Protein AF-A0A9Q3JG33-F1 (afdb_monomer)

Foldseek 3Di:
DQVVCVVVVNNCQQQVNDDDPVSVVVVVVDPCSLQVLLVVLLVPDDVVLSVVLCVVQVSGNNSSSVSVCVVVVVVLVVLLCVLVVQLLPQQADPVCNVVSLVSNVVSLVVNQVSQPPDPDRCSQVVQLVSLVSCLVRHPPVCVVLSVVVVVVCVVVVHRDGSVNSVVSVVVVVVVVVCCVDVVVVVVVVVVVVVVVCPPDDPPPPPQVNWDAADQPGDDPRHPDDPVPRPSNVVVVVVVVDDD

pLDDT: mean 75.99, std 16.47, range [36.75, 95.62]

Sequence (243 aa):
MEGILTLKNYYGLVTDTELPEEIAENAKLEPRRKQRATALLKINCAIRIGNKFYTESKKDPATFWKLAQEFYEPKSIQNQTMYLGKIFSTQLLDNQIKDSMSFILKNMLHLRTLFSGLTISPEDLIDSAIAMWVIINLPKGFKTTMEVWLGKCEVEKKSPSLDDTWEVMRKFLQRDKSNQNPNNQALIASKANSNTKQHHQQKRKTEADYPRCAPGWHNPLTRHDESKCNFLKREAKNQLSPS

Secondary structure (DSSP, 8-state):
-HHHHHHTT-HHHHTTPPPPHHHHHHHHT-TTHHHHHHHHHHHTS-HHHHHHHHHHTTT-HHHHHHHHHHHHHHHHHHHHHHHHHHHHT----GGGHHHHHHHHHHHHHHHHHHHTT-SS--HHHHHHHHHHHHHHHS-GGGHHHHHHHHHHHHHTT----HHHHHHHHHHHHHHHHHHH-HHHHHHHHHHHHHHHTTSS------TTSSPPPBTTB--TTSSS-GGG-HHHHHHHHHHS---

Organism: NCBI:txid1389203

Mean predicted aligned error: 18.93 Å

Nearest PDB structures (foldseek):
  8w6e-assembly1_A  TM=1.563E-01  e=1.575E+00  artificial sequences
  8w6f-assembly1_A  TM=1.937E-01  e=4.151E+00  artificial sequences

Structure (mmCIF, N/CA/C/O backbone):
data_AF-A0A9Q3JG33-F1
#
_entry.id   AF-A0A9Q3JG33-F1
#
loop_
_atom_site.group_PDB
_atom_site.id
_atom_site.type_symbol
_atom_site.label_atom_id
_atom_site.label_alt_id
_atom_site.label_comp_id
_atom_site.label_asym_id
_atom_site.label_entity_id
_atom_site.label_seq_id
_atom_site.pdbx_PDB_ins_code
_atom_site.Cartn_x
_atom_site.Cartn_y
_atom_site.Cartn_z
_atom_site.occupancy
_atom_site.B_iso_or_equiv
_atom_site.auth_seq_id
_atom_site.auth_comp_id
_atom_site.auth_asym_id
_atom_site.auth_atom_id
_atom_site.pdbx_PDB_model_num
ATOM 1 N N . MET A 1 1 ? 11.387 -5.590 -14.103 1.00 64.25 1 MET A N 1
ATOM 2 C CA . MET A 1 1 ? 12.215 -5.447 -15.325 1.00 64.25 1 MET A CA 1
ATOM 3 C C . MET A 1 1 ? 13.684 -5.258 -14.958 1.00 64.25 1 MET A C 1
ATOM 5 O O . MET A 1 1 ? 14.513 -5.986 -15.485 1.00 64.25 1 MET A O 1
ATOM 9 N N . GLU A 1 2 ? 13.979 -4.390 -13.987 1.00 60.09 2 GLU A N 1
ATOM 10 C CA . GLU A 1 2 ? 15.311 -4.176 -13.396 1.00 60.09 2 GLU A CA 1
ATOM 11 C C . GLU A 1 2 ? 16.059 -5.472 -13.035 1.00 60.09 2 GLU A C 1
ATOM 13 O O . GLU A 1 2 ? 17.108 -5.733 -13.609 1.00 60.09 2 GLU A O 1
ATOM 18 N N . GLY A 1 3 ? 15.477 -6.370 -12.228 1.00 56.56 3 GLY A N 1
ATOM 19 C CA . GLY A 1 3 ? 16.150 -7.621 -11.835 1.00 56.56 3 GLY A CA 1
ATOM 20 C C . GLY A 1 3 ? 16.616 -8.518 -12.997 1.00 56.56 3 GLY A C 1
ATOM 21 O O . GLY A 1 3 ? 17.681 -9.119 -12.919 1.00 56.56 3 GLY A O 1
ATOM 22 N N . ILE A 1 4 ? 15.880 -8.572 -14.115 1.00 63.41 4 ILE A N 1
ATOM 23 C CA . ILE A 1 4 ? 16.271 -9.366 -15.300 1.00 63.41 4 ILE A CA 1
ATOM 24 C C . ILE A 1 4 ? 17.433 -8.696 -16.049 1.00 63.41 4 ILE A C 1
ATOM 26 O O . ILE A 1 4 ? 18.311 -9.383 -16.572 1.00 63.41 4 ILE A O 1
ATOM 30 N N . LEU A 1 5 ? 17.451 -7.362 -16.095 1.00 64.44 5 LEU A N 1
ATOM 31 C CA . LEU A 1 5 ? 18.517 -6.586 -16.728 1.00 64.44 5 LEU A CA 1
ATOM 32 C C . LEU A 1 5 ? 19.798 -6.618 -15.890 1.00 64.44 5 LEU A C 1
ATOM 34 O O . LEU A 1 5 ? 20.883 -6.725 -16.461 1.00 64.44 5 LEU A O 1
ATOM 38 N N . THR A 1 6 ? 19.681 -6.614 -14.562 1.00 62.34 6 THR A N 1
ATOM 39 C CA . THR A 1 6 ? 20.804 -6.777 -13.629 1.00 62.34 6 THR A CA 1
ATOM 40 C C . THR A 1 6 ? 21.407 -8.176 -13.738 1.00 62.34 6 THR A C 1
ATOM 42 O O . THR A 1 6 ? 22.608 -8.302 -13.944 1.00 62.34 6 THR A O 1
ATOM 45 N N . LEU A 1 7 ? 20.582 -9.231 -13.748 1.00 57.88 7 LEU A N 1
ATOM 46 C CA . LEU A 1 7 ? 21.042 -10.622 -13.902 1.00 57.88 7 LEU A CA 1
ATOM 47 C C . LEU A 1 7 ? 21.735 -10.910 -15.243 1.00 57.88 7 LEU A C 1
ATOM 49 O O . LEU A 1 7 ? 22.502 -11.864 -15.355 1.00 57.88 7 LEU A O 1
ATOM 53 N N . LYS A 1 8 ? 21.442 -10.124 -16.282 1.00 64.94 8 LYS A N 1
ATOM 54 C CA . LYS A 1 8 ? 22.060 -10.247 -17.611 1.00 64.94 8 LYS A CA 1
ATOM 55 C C . LYS A 1 8 ? 23.158 -9.214 -17.864 1.00 64.94 8 LYS A C 1
ATOM 57 O O . LYS A 1 8 ? 23.615 -9.103 -18.997 1.00 64.94 8 LYS A O 1
ATOM 62 N N . ASN A 1 9 ? 23.585 -8.470 -16.838 1.00 68.94 9 ASN A N 1
ATOM 63 C CA . ASN A 1 9 ? 24.574 -7.395 -16.946 1.00 68.94 9 ASN A CA 1
ATOM 64 C C . ASN A 1 9 ? 24.217 -6.349 -18.020 1.00 68.94 9 ASN A C 1
ATOM 66 O O . ASN A 1 9 ? 25.101 -5.752 -18.626 1.00 68.94 9 ASN A O 1
ATOM 70 N N . TYR A 1 10 ? 22.933 -6.125 -18.298 1.00 76.12 10 TYR A N 1
ATOM 71 C CA . TYR A 1 10 ? 22.458 -5.109 -19.242 1.00 76.12 10 TYR A CA 1
ATOM 72 C C . TYR A 1 10 ? 21.930 -3.860 -18.541 1.00 76.12 10 TYR A C 1
ATOM 74 O O . TYR A 1 10 ? 21.621 -2.890 -19.222 1.00 76.12 10 TYR A O 1
ATOM 82 N N . TYR A 1 11 ? 21.865 -3.862 -17.206 1.00 74.12 11 TYR A N 1
ATOM 83 C CA . TYR A 1 11 ? 21.354 -2.735 -16.433 1.00 74.12 11 TYR A CA 1
ATOM 84 C C . TYR A 1 11 ? 22.138 -1.443 -16.699 1.00 74.12 11 TYR A C 1
ATOM 86 O O . TYR A 1 11 ? 21.563 -0.503 -17.229 1.00 74.12 11 TYR A O 1
ATOM 94 N N . GLY A 1 12 ? 23.466 -1.445 -16.524 1.00 71.06 12 GLY A N 1
ATOM 95 C CA . GLY A 1 12 ? 24.294 -0.265 -16.828 1.00 71.06 12 GLY A CA 1
ATOM 96 C C . GLY A 1 12 ? 24.227 0.203 -18.291 1.00 71.06 12 GLY A C 1
ATOM 97 O O . GLY A 1 12 ? 24.444 1.373 -18.573 1.00 71.06 12 GLY A O 1
ATOM 98 N N . LEU A 1 13 ? 23.859 -0.683 -19.228 1.00 78.25 13 LEU A N 1
ATOM 99 C CA . LEU A 1 13 ? 23.662 -0.330 -20.639 1.00 78.25 13 LEU A CA 1
ATOM 100 C C . LEU A 1 13 ? 22.325 0.383 -20.902 1.00 78.25 13 LEU A C 1
ATOM 102 O O . LEU A 1 13 ? 22.212 1.097 -21.893 1.00 78.25 13 LEU A O 1
ATOM 106 N N . VAL A 1 14 ? 21.301 0.141 -20.081 1.00 80.62 14 VAL A N 1
ATOM 107 C CA . VAL A 1 14 ? 19.985 0.783 -20.226 1.00 80.62 14 VAL A CA 1
ATOM 108 C C . VAL A 1 14 ? 19.834 2.027 -19.350 1.00 80.62 14 VAL A C 1
ATOM 110 O O . VAL A 1 14 ? 18.978 2.857 -19.635 1.00 80.62 14 VAL A O 1
ATOM 113 N N . THR A 1 15 ? 20.646 2.154 -18.299 1.00 77.31 15 THR A N 1
ATOM 114 C CA . THR A 1 15 ? 20.636 3.284 -17.357 1.00 77.31 15 THR A CA 1
ATOM 115 C C . THR A 1 15 ? 21.803 4.254 -17.552 1.00 77.31 15 THR A C 1
ATOM 117 O O . THR A 1 15 ? 21.981 5.141 -16.721 1.00 77.31 15 THR A O 1
ATOM 120 N N . ASP A 1 16 ? 22.622 4.070 -18.596 1.00 71.00 16 ASP A N 1
ATOM 121 C CA . ASP A 1 16 ? 23.867 4.822 -18.838 1.00 71.00 16 ASP A CA 1
ATOM 122 C C . ASP A 1 16 ? 24.774 4.906 -17.593 1.00 71.00 16 ASP A C 1
ATOM 124 O O . ASP A 1 16 ? 25.449 5.901 -17.340 1.00 71.00 16 ASP A O 1
ATOM 128 N N . THR A 1 17 ? 24.774 3.849 -16.778 1.00 73.44 17 THR A N 1
ATOM 129 C CA . THR A 1 17 ? 25.559 3.772 -15.542 1.00 73.44 17 THR A CA 1
ATOM 130 C C . THR A 1 17 ? 26.855 3.017 -15.806 1.00 73.44 17 THR A C 1
ATOM 132 O O . THR A 1 17 ? 26.843 1.967 -16.456 1.00 73.44 17 THR A O 1
ATOM 135 N N . GLU A 1 18 ? 27.971 3.534 -15.289 1.00 61.47 18 GLU A N 1
ATOM 136 C CA . GLU A 1 18 ? 29.271 2.874 -15.410 1.00 61.47 18 GLU A CA 1
ATOM 137 C C . GLU A 1 18 ? 29.221 1.464 -14.811 1.00 61.47 18 GLU A C 1
ATOM 139 O O . GLU A 1 18 ? 28.727 1.234 -13.705 1.00 61.47 18 GLU A O 1
ATOM 144 N N . LEU A 1 19 ? 29.692 0.493 -15.592 1.00 63.47 19 LEU A N 1
ATOM 145 C CA . LEU A 1 19 ? 29.771 -0.899 -15.168 1.00 63.47 19 LEU A CA 1
ATOM 146 C C . LEU A 1 19 ? 31.080 -1.122 -14.406 1.00 63.47 19 LEU A C 1
ATOM 148 O O . LEU A 1 19 ? 32.094 -0.538 -14.788 1.00 63.47 19 LEU A O 1
ATOM 152 N N . PRO A 1 20 ? 31.097 -2.031 -13.418 1.00 70.19 20 PRO A N 1
ATOM 153 C CA . PRO A 1 20 ? 32.341 -2.538 -12.849 1.00 70.19 20 PRO A CA 1
ATOM 154 C C . PRO A 1 20 ? 33.306 -3.004 -13.949 1.00 70.19 20 PRO A C 1
ATOM 156 O O . PRO A 1 20 ? 32.874 -3.600 -14.939 1.00 70.19 20 PRO A O 1
ATOM 159 N N . GLU A 1 21 ? 34.601 -2.747 -13.769 1.00 63.41 21 GLU A N 1
ATOM 160 C CA . GLU A 1 21 ? 35.657 -2.908 -14.785 1.00 63.41 21 GLU A CA 1
ATOM 161 C C . GLU A 1 21 ? 35.663 -4.306 -15.440 1.00 63.41 21 GLU A C 1
ATOM 163 O O . GLU A 1 21 ? 35.658 -4.431 -16.666 1.00 63.41 21 GLU A O 1
ATOM 168 N N . GLU A 1 22 ? 35.513 -5.358 -14.631 1.00 61.69 22 GLU A N 1
ATOM 169 C CA . GLU A 1 22 ? 35.434 -6.766 -15.054 1.00 61.69 22 GLU A CA 1
ATOM 170 C C . GLU A 1 22 ? 34.204 -7.067 -15.942 1.00 61.69 22 GLU A C 1
ATOM 172 O O . GLU A 1 22 ? 34.240 -7.879 -16.873 1.00 61.69 22 GLU A O 1
ATOM 177 N N . ILE A 1 23 ? 33.089 -6.373 -15.699 1.00 62.06 23 ILE A N 1
ATOM 178 C CA . ILE A 1 23 ? 31.865 -6.478 -16.505 1.00 62.06 23 ILE A CA 1
ATOM 179 C C . ILE A 1 23 ? 31.994 -5.625 -17.773 1.00 62.06 23 ILE A C 1
ATOM 181 O O . ILE A 1 23 ? 31.467 -6.002 -18.822 1.00 62.06 23 ILE A O 1
ATOM 185 N N . ALA A 1 24 ? 32.705 -4.497 -17.707 1.00 63.84 24 ALA A N 1
ATOM 186 C CA . ALA A 1 24 ? 32.977 -3.633 -18.850 1.00 63.84 24 ALA A CA 1
ATOM 187 C C . ALA A 1 24 ? 33.908 -4.301 -19.882 1.00 63.84 24 ALA A C 1
ATOM 189 O O . ALA A 1 24 ? 33.692 -4.137 -21.084 1.00 63.84 24 ALA A O 1
ATOM 190 N N . GLU A 1 25 ? 34.891 -5.094 -19.450 1.00 65.44 25 GLU A N 1
ATOM 191 C CA . GLU A 1 25 ? 35.734 -5.896 -20.350 1.00 65.44 25 GLU A CA 1
ATOM 192 C C . GLU A 1 25 ? 34.944 -7.010 -21.045 1.00 65.44 25 GLU A C 1
ATOM 194 O O . GLU A 1 25 ? 34.931 -7.084 -22.276 1.00 65.44 25 GLU A O 1
ATOM 199 N N . ASN A 1 26 ? 34.189 -7.807 -20.286 1.00 61.81 26 ASN A N 1
ATOM 200 C CA . ASN A 1 26 ? 33.323 -8.853 -20.842 1.00 61.81 26 ASN A CA 1
ATOM 201 C C . ASN A 1 26 ? 32.246 -8.289 -21.785 1.00 61.81 26 ASN A C 1
ATOM 203 O O . ASN A 1 26 ? 31.890 -8.893 -22.797 1.00 61.81 26 ASN A O 1
ATOM 207 N N . ALA A 1 27 ? 31.750 -7.091 -21.491 1.00 61.34 27 ALA A N 1
ATOM 208 C CA . ALA A 1 27 ? 30.804 -6.375 -22.328 1.00 61.34 27 ALA A CA 1
ATOM 209 C C . ALA A 1 27 ? 31.361 -5.950 -23.693 1.00 61.34 27 ALA A C 1
ATOM 211 O O . ALA A 1 27 ? 30.604 -5.930 -24.668 1.00 61.34 27 ALA A O 1
ATOM 212 N N . LYS A 1 28 ? 32.652 -5.591 -23.771 1.00 66.12 28 LYS A N 1
ATOM 213 C CA . LYS A 1 28 ? 33.323 -5.236 -25.035 1.00 66.12 28 LYS A CA 1
ATOM 214 C C . LYS A 1 28 ? 33.422 -6.441 -25.977 1.00 66.12 28 LYS A C 1
ATOM 216 O O . LYS A 1 28 ? 33.452 -6.259 -27.191 1.00 66.12 28 LYS A O 1
ATOM 221 N N . LEU A 1 29 ? 33.407 -7.656 -25.427 1.00 64.62 29 LEU A N 1
ATOM 222 C CA . LEU A 1 29 ? 33.501 -8.918 -26.165 1.00 64.62 29 LEU A CA 1
ATOM 223 C C . LEU A 1 29 ? 32.156 -9.418 -26.727 1.00 64.62 29 LEU A C 1
ATOM 225 O O . LEU A 1 29 ? 32.136 -10.404 -27.460 1.00 64.62 29 LEU A O 1
ATOM 229 N N . GLU A 1 30 ? 31.027 -8.759 -26.429 1.00 71.00 30 GLU A N 1
ATOM 230 C CA . GLU A 1 30 ? 29.697 -9.190 -26.880 1.00 71.00 30 GLU A CA 1
ATOM 231 C C . GLU A 1 30 ? 29.157 -8.317 -28.042 1.00 71.00 30 GLU A C 1
ATOM 233 O O . GLU A 1 30 ? 28.449 -7.330 -27.818 1.00 71.00 30 GLU A O 1
ATOM 238 N N . PRO A 1 31 ? 29.375 -8.697 -29.318 1.00 68.06 31 PRO A N 1
ATOM 239 C CA . PRO A 1 31 ? 29.055 -7.861 -30.485 1.00 68.06 31 PRO A CA 1
ATOM 240 C C . PRO A 1 31 ? 27.555 -7.591 -30.714 1.00 68.06 31 PRO A C 1
ATOM 242 O O . PRO A 1 31 ? 27.188 -6.828 -31.605 1.00 68.06 31 PRO A O 1
ATOM 245 N N . ARG A 1 32 ? 26.654 -8.198 -29.925 1.00 81.25 32 ARG A N 1
ATOM 246 C CA . ARG A 1 32 ? 25.189 -8.016 -30.025 1.00 81.25 32 ARG A CA 1
ATOM 247 C C . ARG A 1 32 ? 24.533 -7.548 -28.728 1.00 81.25 32 ARG A C 1
ATOM 249 O O . ARG A 1 32 ? 23.311 -7.633 -28.596 1.00 81.25 32 ARG A O 1
ATOM 256 N N . ARG A 1 33 ? 25.318 -7.020 -27.789 1.00 79.06 33 ARG A N 1
ATOM 257 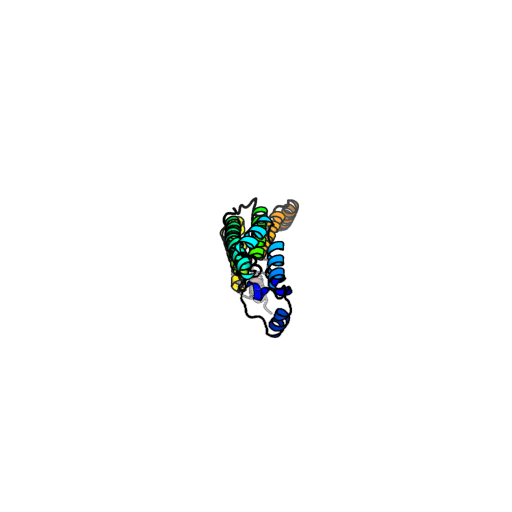C CA . ARG A 1 33 ? 24.854 -6.612 -26.457 1.00 79.06 33 ARG A CA 1
ATOM 258 C C . ARG A 1 33 ? 23.648 -5.668 -26.495 1.00 79.06 33 ARG A C 1
ATOM 260 O O . ARG A 1 33 ? 22.617 -5.957 -25.895 1.00 79.06 33 ARG A O 1
ATOM 267 N N . LYS A 1 34 ? 23.729 -4.593 -27.293 1.00 81.56 34 LYS A N 1
ATOM 268 C CA . LYS A 1 34 ? 22.623 -3.632 -27.478 1.00 81.56 34 LYS A CA 1
ATOM 269 C C . LYS A 1 34 ? 21.362 -4.299 -28.027 1.00 81.56 34 LYS A C 1
ATOM 271 O O . LYS A 1 34 ? 20.277 -4.086 -27.507 1.00 81.56 34 LYS A O 1
ATOM 276 N N . GLN A 1 35 ? 21.505 -5.162 -29.031 1.00 83.25 35 GLN A N 1
ATOM 277 C CA . GLN A 1 35 ? 20.370 -5.856 -29.648 1.00 83.25 35 GLN A CA 1
ATOM 278 C C . GLN A 1 35 ? 19.681 -6.815 -28.667 1.00 83.25 35 GLN A C 1
ATOM 280 O O . GLN A 1 35 ? 18.453 -6.882 -28.644 1.00 83.25 35 GLN A O 1
ATOM 285 N N . ARG A 1 36 ? 20.456 -7.531 -27.842 1.00 83.50 36 ARG A N 1
ATOM 286 C CA . ARG A 1 36 ? 19.939 -8.442 -26.810 1.00 83.50 36 ARG A CA 1
ATOM 287 C C . ARG A 1 36 ? 19.244 -7.693 -25.676 1.00 83.50 36 ARG A C 1
ATOM 289 O O . ARG A 1 36 ? 18.146 -8.094 -25.296 1.00 83.50 36 ARG A O 1
ATOM 296 N N . ALA A 1 37 ? 19.821 -6.589 -25.202 1.00 82.31 37 ALA A N 1
ATOM 297 C CA . ALA A 1 37 ? 19.189 -5.719 -24.212 1.00 82.31 37 ALA A CA 1
ATOM 298 C C . ALA A 1 37 ? 17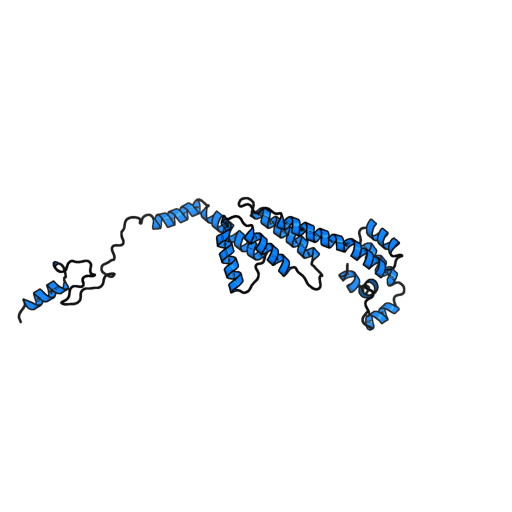.837 -5.187 -24.719 1.00 82.31 37 ALA A C 1
ATOM 300 O O . ALA A 1 37 ? 16.814 -5.376 -24.065 1.00 82.31 37 ALA A O 1
ATOM 301 N N . THR A 1 38 ? 17.793 -4.637 -25.935 1.00 85.06 38 THR A N 1
ATOM 302 C CA . THR A 1 38 ? 16.547 -4.144 -26.538 1.00 85.06 38 THR A CA 1
ATOM 303 C C . THR A 1 38 ? 15.516 -5.262 -26.749 1.00 85.06 38 THR A C 1
ATOM 305 O O . THR A 1 38 ? 14.322 -5.059 -26.528 1.00 85.06 38 THR A O 1
ATOM 308 N N . ALA A 1 39 ? 15.944 -6.463 -27.153 1.00 84.38 39 ALA A N 1
ATOM 309 C CA . ALA A 1 39 ? 15.043 -7.606 -27.306 1.00 84.38 39 ALA A CA 1
ATOM 310 C C . ALA A 1 39 ? 14.436 -8.051 -25.965 1.00 84.38 39 ALA A C 1
ATOM 312 O O . ALA A 1 39 ? 13.235 -8.312 -25.895 1.00 84.38 39 ALA A O 1
ATOM 313 N N . LEU A 1 40 ? 15.239 -8.085 -24.898 1.00 83.06 40 LEU A N 1
ATOM 314 C CA . LEU A 1 40 ? 14.763 -8.384 -23.548 1.00 83.06 40 LEU A CA 1
ATOM 315 C C . LEU A 1 40 ? 13.757 -7.342 -23.063 1.00 83.06 40 LEU A C 1
ATOM 317 O O . LEU A 1 40 ? 12.694 -7.722 -22.573 1.00 83.06 40 LEU A O 1
ATOM 321 N N . LEU A 1 41 ? 14.045 -6.052 -23.249 1.00 81.88 41 LEU A N 1
ATOM 322 C CA . LEU A 1 41 ? 13.107 -4.977 -22.920 1.00 81.88 41 LEU A CA 1
ATOM 323 C C . LEU A 1 41 ? 11.773 -5.155 -23.656 1.00 81.88 41 LEU A C 1
ATOM 325 O O . LEU A 1 41 ? 10.707 -5.101 -23.049 1.00 81.88 41 LEU A O 1
ATOM 329 N N . LYS A 1 42 ? 11.829 -5.455 -24.957 1.00 85.50 42 LYS A N 1
ATOM 330 C CA . LYS A 1 42 ? 10.643 -5.659 -25.792 1.00 85.50 42 LYS A CA 1
ATOM 331 C C . LYS A 1 42 ? 9.786 -6.848 -25.346 1.00 85.50 42 LYS A C 1
ATOM 333 O O . LYS A 1 42 ? 8.567 -6.710 -25.303 1.00 85.50 42 LYS A O 1
ATOM 338 N N . ILE A 1 43 ? 10.399 -7.991 -25.029 1.00 83.62 43 ILE A N 1
ATOM 339 C CA . ILE A 1 43 ? 9.688 -9.215 -24.605 1.00 83.62 43 ILE A CA 1
ATOM 340 C C . ILE A 1 43 ? 9.008 -9.029 -23.242 1.00 83.62 43 ILE A C 1
ATOM 342 O O . ILE A 1 43 ? 7.967 -9.628 -22.990 1.00 83.62 43 ILE A O 1
ATOM 346 N N . ASN A 1 44 ? 9.559 -8.175 -22.378 1.00 79.56 44 ASN A N 1
ATOM 347 C CA . ASN A 1 44 ? 8.989 -7.887 -21.060 1.00 79.56 44 ASN A CA 1
ATOM 348 C C . ASN A 1 44 ? 7.881 -6.817 -21.083 1.00 79.56 44 ASN A C 1
ATOM 350 O O . ASN A 1 44 ? 7.331 -6.482 -20.034 1.00 79.56 44 ASN A O 1
ATOM 354 N N . CYS A 1 45 ? 7.529 -6.293 -22.258 1.00 78.38 45 CYS A N 1
ATOM 355 C CA . CYS A 1 45 ? 6.426 -5.358 -22.448 1.00 78.38 45 CYS A CA 1
ATOM 356 C C . CYS A 1 45 ? 5.232 -6.045 -23.122 1.00 78.38 45 CYS A C 1
ATOM 358 O O . CYS A 1 45 ? 5.381 -6.983 -23.905 1.00 78.38 45 CYS A O 1
ATOM 360 N N . ALA A 1 46 ? 4.026 -5.511 -22.907 1.00 82.00 46 ALA A N 1
ATOM 361 C CA . ALA A 1 46 ? 2.867 -5.896 -23.712 1.00 82.00 46 ALA A CA 1
ATOM 362 C C . ALA A 1 46 ? 3.158 -5.645 -25.204 1.00 82.00 46 ALA A C 1
ATOM 364 O O . ALA A 1 46 ? 3.655 -4.576 -25.552 1.00 82.00 46 ALA A O 1
ATOM 365 N N . ILE A 1 47 ? 2.802 -6.585 -26.090 1.00 76.81 47 ILE A N 1
ATOM 366 C CA . ILE A 1 47 ? 3.225 -6.616 -27.509 1.00 76.81 47 ILE A CA 1
ATOM 367 C C . ILE A 1 47 ? 3.062 -5.262 -28.224 1.00 76.81 47 ILE A C 1
ATOM 369 O O . ILE A 1 47 ? 3.986 -4.798 -28.893 1.00 76.81 47 ILE A O 1
ATOM 373 N N . ARG A 1 48 ? 1.911 -4.590 -28.062 1.00 85.12 48 ARG A N 1
ATOM 374 C CA . ARG A 1 48 ? 1.645 -3.281 -28.695 1.00 85.12 48 ARG A CA 1
ATOM 375 C C . ARG A 1 48 ? 2.575 -2.182 -28.174 1.00 85.12 48 ARG A C 1
ATOM 377 O O . ARG A 1 48 ? 3.074 -1.385 -28.961 1.00 85.12 48 ARG A O 1
ATOM 384 N N . ILE A 1 49 ? 2.829 -2.167 -26.868 1.00 82.62 49 ILE A N 1
ATOM 385 C CA . ILE A 1 49 ? 3.695 -1.188 -26.200 1.00 82.62 49 ILE A CA 1
ATOM 386 C C . ILE A 1 49 ? 5.166 -1.469 -26.515 1.00 82.62 49 ILE A C 1
ATOM 388 O O . ILE A 1 49 ? 5.888 -0.567 -26.926 1.00 82.62 49 ILE A O 1
ATOM 392 N N . GLY A 1 50 ? 5.586 -2.734 -26.440 1.00 85.75 50 GLY A N 1
ATOM 393 C CA . GLY A 1 50 ? 6.938 -3.152 -26.796 1.00 85.75 50 GLY A CA 1
ATOM 394 C C . GLY A 1 50 ? 7.288 -2.840 -28.253 1.00 85.75 50 GLY A C 1
ATOM 395 O O . GLY A 1 50 ? 8.389 -2.376 -28.526 1.00 85.75 50 GLY A O 1
ATOM 396 N N . ASN A 1 51 ? 6.359 -3.033 -29.198 1.00 89.31 51 ASN A N 1
ATOM 397 C CA . ASN A 1 51 ? 6.564 -2.651 -30.602 1.00 89.31 51 ASN A CA 1
ATOM 398 C C . ASN A 1 51 ? 6.656 -1.130 -30.799 1.00 89.31 51 ASN A C 1
ATOM 400 O O . ASN A 1 51 ? 7.493 -0.673 -31.580 1.00 89.31 51 ASN A O 1
ATOM 404 N N . LYS A 1 52 ? 5.825 -0.360 -30.085 1.00 90.25 52 LYS A N 1
ATOM 405 C CA . LYS A 1 52 ? 5.857 1.106 -30.112 1.00 90.25 52 LYS A CA 1
ATOM 406 C C . LYS A 1 52 ? 7.212 1.627 -29.622 1.00 90.25 52 LYS A C 1
ATOM 408 O O . LYS A 1 52 ? 7.917 2.275 -30.390 1.00 90.25 52 LYS A O 1
ATOM 413 N N . PHE A 1 53 ? 7.629 1.244 -28.415 1.00 91.75 53 PHE A N 1
ATOM 414 C CA . PHE A 1 53 ? 8.910 1.676 -27.843 1.00 91.75 53 PHE A CA 1
ATOM 415 C C . PHE A 1 53 ? 10.107 1.210 -28.661 1.00 91.75 53 PHE A C 1
ATOM 417 O O . PHE A 1 53 ? 11.039 1.975 -28.849 1.00 91.75 53 PHE A O 1
ATOM 424 N N . TYR A 1 54 ? 10.066 -0.003 -29.220 1.00 90.38 54 TYR A N 1
ATOM 425 C C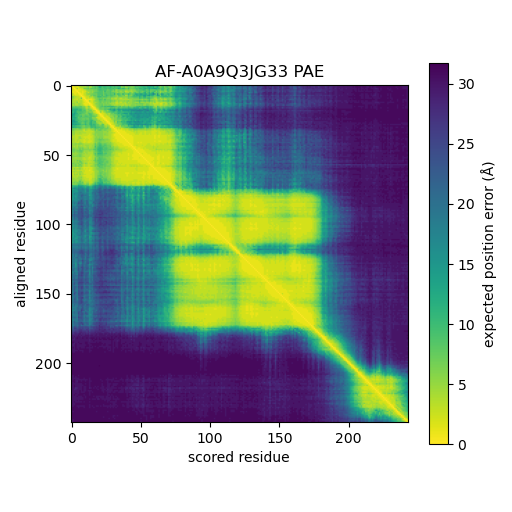A . TYR A 1 54 ? 11.132 -0.504 -30.092 1.00 90.38 54 TYR A CA 1
ATOM 426 C C . TYR A 1 54 ? 11.347 0.374 -31.330 1.00 90.38 54 TYR A C 1
ATOM 428 O O . TYR A 1 54 ? 12.475 0.530 -31.802 1.00 90.38 54 TYR A O 1
ATOM 436 N N . THR A 1 55 ? 10.256 0.926 -31.863 1.00 91.81 55 THR A N 1
ATOM 437 C CA . THR A 1 55 ? 10.277 1.802 -33.036 1.00 91.81 55 THR A CA 1
ATOM 438 C C . THR A 1 55 ? 10.730 3.208 -32.647 1.00 91.81 55 THR A C 1
ATOM 440 O O . THR A 1 55 ? 11.649 3.744 -33.261 1.00 91.81 55 THR A O 1
ATOM 443 N N . GLU A 1 56 ? 10.141 3.778 -31.594 1.00 91.94 56 GLU A N 1
ATOM 444 C CA . GLU A 1 56 ? 10.442 5.132 -31.104 1.00 91.94 56 GLU A CA 1
ATOM 445 C C . GLU A 1 56 ? 11.870 5.259 -30.570 1.00 91.94 56 GLU A C 1
ATOM 447 O O . GLU A 1 56 ? 12.541 6.255 -30.833 1.00 91.94 56 GLU A O 1
ATOM 452 N N . SER A 1 57 ? 12.383 4.219 -29.911 1.00 90.25 57 SER A N 1
ATOM 453 C CA . SER A 1 57 ? 13.756 4.195 -29.409 1.00 90.25 57 SER A CA 1
ATOM 454 C C . SER A 1 57 ? 14.801 3.989 -30.501 1.00 90.25 57 SER A C 1
ATOM 456 O O . SER A 1 57 ? 15.991 3.963 -30.207 1.00 90.25 57 SER A O 1
ATOM 458 N N . LYS A 1 58 ? 14.397 3.772 -31.762 1.00 92.06 58 LYS A N 1
ATOM 459 C CA . LYS A 1 58 ? 15.300 3.388 -32.862 1.00 92.06 58 LYS A CA 1
ATOM 460 C C . LYS A 1 58 ? 16.188 2.190 -32.494 1.00 92.06 58 LYS A C 1
ATOM 462 O O . LYS A 1 58 ? 17.331 2.091 -32.936 1.00 92.06 58 LYS A O 1
ATOM 467 N N . LYS A 1 59 ? 15.638 1.251 -31.711 1.00 86.88 59 LYS A N 1
ATOM 468 C CA . LYS A 1 59 ? 16.317 0.059 -31.169 1.00 86.88 59 LYS A CA 1
ATOM 469 C C . LYS A 1 59 ? 17.414 0.349 -30.140 1.00 86.88 59 LYS A C 1
ATOM 471 O O . LYS A 1 59 ? 18.104 -0.590 -29.735 1.00 86.88 59 LYS A O 1
ATOM 476 N N . ASP A 1 60 ? 17.558 1.593 -29.700 1.00 87.94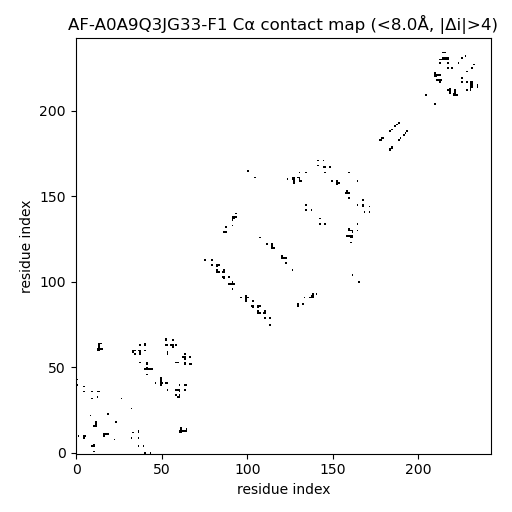 60 ASP A N 1
ATOM 477 C CA . ASP A 1 60 ? 18.469 1.954 -28.628 1.00 87.94 60 ASP A CA 1
ATOM 478 C C . ASP A 1 60 ? 17.892 1.497 -27.272 1.00 87.94 60 ASP A C 1
ATOM 480 O O . ASP A 1 60 ? 16.728 1.796 -26.973 1.00 87.94 60 ASP A O 1
ATOM 484 N N . PRO A 1 61 ? 18.648 0.716 -26.480 1.00 85.94 61 PRO A N 1
ATOM 485 C CA . PRO A 1 61 ? 18.161 0.142 -25.230 1.00 85.94 61 PRO A CA 1
ATOM 486 C C . PRO A 1 61 ? 17.969 1.184 -24.117 1.00 85.94 61 PRO A C 1
ATOM 488 O O . PRO A 1 61 ? 17.002 1.061 -23.367 1.00 85.94 61 PRO A O 1
ATOM 491 N N . ALA A 1 62 ? 18.815 2.216 -24.031 1.00 86.69 62 ALA A N 1
ATOM 492 C CA . ALA A 1 62 ? 18.687 3.278 -23.028 1.00 86.69 62 ALA A CA 1
ATOM 493 C C . ALA A 1 62 ? 17.460 4.159 -23.303 1.00 86.69 62 ALA A C 1
ATOM 495 O O . ALA A 1 62 ? 16.615 4.382 -22.436 1.00 86.69 62 ALA A O 1
ATOM 496 N N . THR A 1 63 ? 17.273 4.550 -24.563 1.00 88.06 63 THR A N 1
ATOM 497 C CA . THR A 1 63 ? 16.085 5.291 -25.000 1.00 88.06 63 THR A CA 1
ATOM 498 C C . THR A 1 63 ? 14.808 4.465 -24.808 1.00 88.06 63 THR A C 1
ATOM 500 O O . THR A 1 63 ? 13.787 4.996 -24.375 1.00 88.06 63 THR A O 1
ATOM 503 N N . PHE A 1 64 ? 14.844 3.152 -25.082 1.00 91.25 64 PHE A N 1
ATOM 504 C CA . PHE A 1 64 ? 13.703 2.264 -24.822 1.00 91.25 64 PHE A CA 1
ATOM 505 C C . PHE A 1 64 ? 13.369 2.235 -23.331 1.00 91.25 64 PHE A C 1
ATOM 507 O O . PHE A 1 64 ? 12.201 2.330 -22.959 1.00 91.25 64 PHE A O 1
ATOM 514 N N . TRP A 1 65 ? 14.386 2.076 -22.485 1.00 88.50 65 TRP A N 1
ATOM 515 C CA . TRP A 1 65 ? 14.226 2.036 -21.038 1.00 88.50 65 TRP A CA 1
ATOM 516 C C . TRP A 1 65 ? 13.593 3.318 -20.504 1.00 88.50 65 TRP A C 1
ATOM 518 O O . TRP A 1 65 ? 12.609 3.235 -19.775 1.00 88.50 65 TRP A O 1
ATOM 528 N N . LYS A 1 66 ? 14.051 4.483 -20.969 1.00 85.38 66 LYS A N 1
ATOM 529 C CA . LYS A 1 66 ? 13.452 5.774 -20.623 1.00 85.38 66 LYS A CA 1
ATOM 530 C C . LYS A 1 66 ? 11.975 5.863 -21.024 1.00 85.38 66 LYS A C 1
ATOM 532 O O . LYS A 1 66 ? 11.146 6.201 -20.189 1.00 85.38 66 LYS A O 1
ATOM 537 N N . LEU A 1 67 ? 11.617 5.474 -22.253 1.00 86.31 67 LEU A N 1
ATOM 538 C CA . LEU A 1 67 ? 10.213 5.428 -22.702 1.00 86.31 67 LEU A CA 1
ATOM 539 C C . LEU A 1 67 ? 9.362 4.472 -21.853 1.00 86.31 67 LEU A C 1
ATOM 541 O O . LEU A 1 67 ? 8.195 4.745 -21.569 1.00 86.31 67 LEU A O 1
ATOM 545 N N . ALA A 1 68 ? 9.938 3.340 -21.442 1.00 82.94 68 ALA A N 1
ATOM 546 C CA . ALA A 1 68 ? 9.267 2.398 -20.559 1.00 82.94 68 ALA A CA 1
ATOM 547 C C . ALA A 1 68 ? 9.055 2.998 -19.162 1.00 82.94 68 ALA A C 1
ATOM 549 O O . ALA A 1 68 ? 7.943 2.907 -18.642 1.00 82.94 68 ALA A O 1
ATOM 550 N N . GLN A 1 69 ? 10.068 3.646 -18.582 1.00 78.50 69 GLN A N 1
ATOM 551 C CA . GLN A 1 69 ? 9.942 4.365 -17.314 1.00 78.50 69 GLN A CA 1
ATOM 552 C C . GLN A 1 69 ? 8.856 5.441 -17.415 1.00 78.50 69 GLN A C 1
ATOM 554 O O . GLN A 1 69 ? 7.861 5.355 -16.706 1.00 78.50 69 GLN A O 1
ATOM 559 N N . GLU A 1 70 ? 8.945 6.341 -18.393 1.00 77.56 70 GLU A N 1
ATOM 560 C CA . GLU A 1 70 ? 7.977 7.426 -18.608 1.00 77.56 70 GLU A CA 1
ATOM 561 C C . GLU A 1 70 ? 6.541 6.939 -18.842 1.00 77.56 70 GLU A C 1
ATOM 563 O O . GLU A 1 70 ? 5.585 7.644 -18.533 1.00 77.56 70 GLU A O 1
ATOM 568 N N . PHE A 1 71 ? 6.341 5.743 -19.395 1.00 77.56 71 PHE A N 1
ATOM 569 C CA . PHE A 1 71 ? 5.000 5.211 -19.634 1.00 77.56 71 PHE A CA 1
ATOM 570 C C . PHE A 1 71 ? 4.416 4.457 -18.440 1.00 77.56 71 PHE A C 1
ATOM 572 O O . PHE A 1 71 ? 3.197 4.472 -18.230 1.00 77.56 71 PHE A O 1
ATOM 579 N N . TYR A 1 72 ? 5.255 3.736 -17.699 1.00 70.81 72 TYR A N 1
ATOM 580 C CA . TYR A 1 72 ? 4.817 2.905 -16.581 1.00 70.81 72 TYR A CA 1
ATOM 581 C C . TYR A 1 72 ? 4.861 3.645 -15.237 1.00 70.81 72 TYR A C 1
ATOM 583 O O . TYR A 1 72 ? 4.078 3.299 -14.358 1.00 70.81 72 TYR A O 1
ATOM 591 N N . GLU A 1 73 ? 5.681 4.684 -15.084 1.00 65.31 73 GLU A N 1
ATOM 592 C CA . GLU A 1 73 ? 5.824 5.468 -13.850 1.00 65.31 73 GLU A CA 1
ATOM 593 C C . GLU A 1 73 ? 4.620 6.389 -13.569 1.00 65.31 73 GLU A C 1
ATOM 595 O O . GLU A 1 73 ? 4.053 6.307 -12.481 1.00 65.31 73 GLU A O 1
ATOM 600 N N . PRO A 1 74 ? 4.065 7.159 -14.527 1.00 56.22 74 PRO A N 1
ATOM 601 C CA . PRO A 1 74 ? 2.809 7.872 -14.289 1.00 56.22 74 PRO A CA 1
ATOM 602 C C . PRO A 1 74 ? 1.659 6.913 -13.976 1.00 56.22 74 PRO A C 1
ATOM 604 O O . PRO A 1 74 ? 0.776 7.238 -13.186 1.00 56.22 74 PRO A O 1
ATOM 607 N N . LYS A 1 75 ? 1.679 5.703 -14.552 1.00 63.25 75 LYS A N 1
ATOM 608 C CA . LYS A 1 75 ? 0.714 4.651 -14.219 1.00 63.25 75 LYS A CA 1
ATOM 609 C C . LYS A 1 75 ? 0.949 4.079 -12.831 1.00 63.25 75 LYS A C 1
ATOM 611 O O . LYS A 1 75 ? -0.029 3.732 -12.188 1.00 63.25 75 LYS A O 1
ATOM 616 N N . SER A 1 76 ? 2.186 3.980 -12.346 1.00 67.50 76 SER A N 1
ATOM 617 C CA . SER A 1 76 ? 2.451 3.542 -10.974 1.00 67.50 76 SER A CA 1
ATOM 618 C C . SER A 1 76 ? 1.940 4.579 -9.977 1.00 67.50 76 SER A C 1
ATOM 620 O O . SER A 1 76 ? 1.229 4.189 -9.059 1.00 67.50 76 SER A O 1
ATOM 622 N N . ILE A 1 77 ? 2.156 5.877 -10.221 1.00 67.31 77 ILE A N 1
ATOM 623 C CA . ILE A 1 77 ? 1.610 6.966 -9.394 1.00 67.31 77 ILE A CA 1
ATOM 624 C C . ILE A 1 77 ? 0.079 6.973 -9.452 1.00 67.31 77 ILE A C 1
ATOM 626 O O . ILE A 1 77 ? -0.571 6.934 -8.414 1.00 67.31 77 ILE A O 1
ATOM 630 N N . GLN A 1 78 ? -0.524 6.939 -10.645 1.00 72.31 78 GLN A N 1
ATOM 631 C CA . GLN A 1 78 ? -1.984 6.857 -10.790 1.00 72.31 78 GLN A CA 1
ATOM 632 C C . GLN A 1 78 ? -2.559 5.609 -10.110 1.00 72.31 78 GLN A C 1
ATOM 634 O O . GLN A 1 78 ? -3.603 5.687 -9.465 1.00 72.31 78 GLN A O 1
ATOM 639 N N . ASN A 1 79 ? -1.874 4.467 -10.202 1.00 74.31 79 ASN A N 1
ATOM 640 C CA . ASN A 1 79 ? -2.278 3.241 -9.521 1.00 74.31 79 ASN A CA 1
ATOM 641 C C . ASN A 1 79 ? -2.140 3.378 -7.998 1.00 74.31 79 ASN A C 1
ATOM 643 O O . ASN A 1 79 ? -3.051 2.970 -7.282 1.00 74.31 79 ASN A O 1
ATOM 647 N N . GLN A 1 80 ? -1.059 3.983 -7.496 1.00 81.62 80 GLN A N 1
ATOM 648 C CA . GLN A 1 80 ? -0.869 4.269 -6.071 1.00 81.62 80 GLN A CA 1
ATOM 649 C C . GLN A 1 80 ? -1.983 5.188 -5.553 1.00 81.62 80 GLN A C 1
ATOM 651 O O . GLN A 1 80 ? -2.673 4.836 -4.598 1.00 81.62 80 GLN A O 1
ATOM 656 N N . THR A 1 81 ? -2.238 6.314 -6.228 1.00 84.19 81 THR A N 1
ATOM 657 C CA . THR A 1 81 ? -3.334 7.235 -5.895 1.00 84.19 81 THR A CA 1
ATOM 658 C C . THR A 1 81 ? -4.690 6.540 -5.953 1.00 84.19 81 THR A C 1
ATOM 660 O O . THR A 1 81 ? -5.511 6.738 -5.063 1.00 84.19 81 THR A O 1
ATOM 663 N N . MET A 1 82 ? -4.934 5.684 -6.949 1.00 87.38 82 MET A N 1
ATOM 664 C CA . MET A 1 82 ? -6.173 4.911 -7.050 1.00 87.38 82 MET A CA 1
ATOM 665 C C . MET A 1 82 ? -6.362 3.990 -5.837 1.00 87.38 82 MET A C 1
ATOM 667 O O . MET A 1 82 ? -7.456 3.952 -5.275 1.00 87.38 82 MET A O 1
ATOM 671 N N . TYR A 1 83 ? -5.342 3.226 -5.437 1.00 87.25 83 TYR A N 1
ATOM 672 C CA . TYR A 1 83 ? -5.463 2.303 -4.306 1.00 87.25 83 TYR A CA 1
ATOM 673 C C . TYR A 1 83 ? -5.573 3.038 -2.966 1.00 87.25 83 TYR A C 1
ATOM 675 O O . TYR A 1 83 ? -6.422 2.670 -2.156 1.00 87.25 83 TYR A O 1
ATOM 683 N N . LEU A 1 84 ? -4.809 4.116 -2.756 1.00 90.56 84 LEU A N 1
ATOM 684 C CA . LEU A 1 84 ? -4.969 4.986 -1.585 1.00 90.56 84 LEU A CA 1
ATOM 685 C C . LEU A 1 84 ? -6.366 5.615 -1.549 1.00 90.56 84 LEU A C 1
ATOM 687 O O . LEU A 1 84 ? -7.023 5.597 -0.514 1.00 90.56 84 LEU A O 1
ATOM 691 N N . GLY A 1 85 ? -6.862 6.094 -2.692 1.00 89.75 85 GLY A N 1
ATOM 692 C CA . GLY A 1 85 ? -8.212 6.636 -2.824 1.00 89.75 85 GLY A CA 1
ATOM 693 C C . GLY A 1 85 ? -9.290 5.610 -2.479 1.00 89.75 85 GLY A C 1
ATOM 694 O O . GLY A 1 85 ? -10.224 5.931 -1.751 1.00 89.75 85 GLY A O 1
ATOM 695 N N . LYS A 1 86 ? -9.147 4.353 -2.923 1.00 91.69 86 LYS A N 1
ATOM 696 C CA . LYS A 1 86 ? -10.045 3.248 -2.536 1.00 91.69 86 LYS A CA 1
ATOM 697 C C . LYS A 1 86 ? -10.015 2.980 -1.031 1.00 91.69 86 LYS A C 1
ATOM 699 O O . LYS A 1 86 ? -11.069 2.774 -0.439 1.00 91.69 86 LYS A O 1
ATOM 704 N N . ILE A 1 87 ? -8.837 3.001 -0.408 1.00 93.69 87 ILE A N 1
ATOM 705 C CA . ILE A 1 87 ? -8.695 2.805 1.041 1.00 93.69 87 ILE A CA 1
ATOM 706 C C . ILE A 1 87 ? -9.378 3.947 1.800 1.00 93.69 87 ILE A C 1
ATOM 708 O O . ILE A 1 87 ? -10.310 3.694 2.556 1.00 93.69 87 ILE A O 1
ATOM 712 N N . PHE A 1 88 ? -8.997 5.198 1.535 1.00 93.25 88 PHE A N 1
ATOM 713 C CA . PHE A 1 88 ? -9.497 6.364 2.273 1.00 93.25 88 PHE A CA 1
ATOM 714 C C . PHE A 1 88 ? -10.957 6.736 1.974 1.00 93.25 88 PHE A C 1
ATOM 716 O O . PHE A 1 88 ? -11.540 7.544 2.691 1.00 93.25 88 PHE A O 1
ATOM 723 N N . SER A 1 89 ? -11.569 6.154 0.940 1.00 93.50 89 SER A N 1
ATOM 724 C CA . SER A 1 89 ? -13.012 6.273 0.676 1.00 93.50 89 SER A CA 1
ATOM 725 C C . SER A 1 89 ? -13.838 5.114 1.242 1.00 93.50 89 SER A C 1
ATOM 727 O O . SER A 1 89 ? -15.067 5.142 1.153 1.00 93.50 89 SER A O 1
ATOM 729 N N . THR A 1 90 ? -13.200 4.093 1.825 1.00 95.62 90 THR A N 1
ATOM 730 C CA . THR A 1 90 ? -13.910 2.935 2.379 1.00 95.62 90 THR A CA 1
ATOM 731 C C . THR A 1 90 ? -14.732 3.350 3.599 1.00 95.62 90 THR A C 1
ATOM 733 O O . THR A 1 90 ? -14.213 3.910 4.556 1.00 95.62 90 THR A O 1
ATOM 736 N N . GLN A 1 91 ? -16.024 3.033 3.614 1.00 93.94 91 GLN A N 1
ATOM 737 C CA . GLN A 1 91 ? -16.848 3.262 4.799 1.00 93.94 91 GLN A CA 1
ATOM 738 C C . GLN A 1 91 ? -16.642 2.135 5.819 1.00 93.94 91 GLN A C 1
ATOM 740 O O . GLN A 1 91 ? -16.735 0.946 5.495 1.00 93.94 91 GLN A O 1
ATOM 745 N N . LEU A 1 92 ? -16.363 2.511 7.067 1.00 93.69 92 LEU A N 1
ATOM 746 C CA . LEU A 1 92 ? -16.220 1.583 8.186 1.00 93.69 92 LEU A CA 1
ATOM 747 C C . LEU A 1 92 ? -17.536 1.552 8.969 1.00 93.69 92 LEU A C 1
ATOM 749 O O . LEU A 1 92 ? -17.778 2.392 9.829 1.00 93.69 92 LEU A O 1
ATOM 753 N N . LEU A 1 93 ? -18.404 0.595 8.636 1.00 91.12 93 LEU A N 1
ATOM 754 C CA . LEU A 1 93 ? -19.705 0.393 9.284 1.00 91.12 93 LEU A CA 1
ATOM 755 C C . LEU A 1 93 ? -19.660 -0.832 10.203 1.00 91.12 93 LEU A C 1
ATOM 757 O O . LEU A 1 93 ? -19.054 -1.842 9.849 1.00 91.12 93 LEU A O 1
ATOM 761 N N . ASP A 1 94 ? -20.341 -0.776 11.352 1.00 87.44 94 ASP A N 1
ATOM 762 C CA . ASP A 1 94 ? -20.327 -1.846 12.370 1.00 87.44 94 ASP A CA 1
ATOM 763 C C . ASP A 1 94 ? -20.662 -3.232 11.794 1.00 87.44 94 ASP A C 1
ATOM 765 O O . ASP A 1 94 ? -19.968 -4.217 12.050 1.00 87.44 94 ASP A O 1
ATOM 769 N N . ASN A 1 95 ? -21.708 -3.314 10.970 1.00 88.00 95 ASN A N 1
ATOM 770 C CA . ASN A 1 95 ? -22.200 -4.567 10.395 1.00 88.00 95 ASN A CA 1
ATOM 771 C C . ASN A 1 95 ? -21.366 -5.091 9.212 1.00 88.00 95 ASN A C 1
ATOM 773 O O . ASN A 1 95 ? -21.542 -6.244 8.824 1.00 88.00 95 ASN A O 1
ATOM 777 N N . GLN A 1 96 ? -20.470 -4.277 8.651 1.00 91.88 96 GLN A N 1
ATOM 778 C CA . GLN A 1 96 ? -19.650 -4.609 7.477 1.00 91.88 96 GLN A CA 1
ATOM 779 C C . GLN A 1 96 ? -18.152 -4.527 7.762 1.00 91.88 96 GLN A C 1
ATOM 781 O O . GLN A 1 96 ? -17.330 -4.695 6.864 1.00 91.88 96 GLN A O 1
ATOM 786 N N . ILE A 1 97 ? -17.769 -4.315 9.022 1.00 92.38 97 ILE A N 1
ATOM 787 C CA . ILE A 1 97 ? -16.395 -3.966 9.369 1.00 92.38 97 ILE A CA 1
ATOM 788 C C . ILE A 1 97 ? -15.372 -5.014 8.918 1.00 92.38 97 ILE A C 1
ATOM 790 O O . ILE A 1 97 ? -14.256 -4.675 8.535 1.00 92.38 97 ILE A O 1
ATOM 794 N N . LYS A 1 98 ? -15.753 -6.297 8.907 1.00 92.88 98 LYS A N 1
ATOM 795 C CA . LYS A 1 98 ? -14.884 -7.379 8.429 1.00 92.88 98 LYS A CA 1
ATOM 796 C C . LYS A 1 98 ? -14.618 -7.291 6.931 1.00 92.88 98 LYS A C 1
ATOM 798 O O . LYS A 1 98 ? -13.484 -7.513 6.504 1.00 92.88 98 LYS A O 1
ATOM 803 N N . ASP A 1 99 ? -15.646 -6.970 6.158 1.00 94.12 99 ASP A N 1
ATOM 804 C CA . ASP A 1 99 ? -15.557 -6.869 4.706 1.00 94.12 99 ASP A CA 1
ATOM 805 C C . ASP A 1 99 ? -14.783 -5.606 4.323 1.00 94.12 99 ASP A C 1
ATOM 807 O O . ASP A 1 99 ? -13.853 -5.684 3.519 1.00 94.12 99 ASP A O 1
ATOM 811 N N . SER A 1 100 ? -15.064 -4.477 4.987 1.00 95.25 100 SER A N 1
ATOM 812 C CA . SER A 1 100 ? -14.312 -3.230 4.814 1.00 95.25 100 SER A CA 1
ATOM 813 C C . SER A 1 100 ? -12.826 -3.414 5.136 1.00 95.25 100 SER A C 1
ATOM 815 O O . SER A 1 100 ? -11.974 -3.027 4.339 1.00 95.25 100 SER A O 1
ATOM 817 N N . MET A 1 101 ? -12.487 -4.073 6.251 1.00 95.38 101 MET A N 1
ATOM 818 C CA . MET A 1 101 ? -11.087 -4.343 6.602 1.00 95.38 101 MET A CA 1
ATOM 819 C C . MET A 1 101 ? -10.409 -5.293 5.614 1.00 95.38 101 MET A C 1
ATOM 821 O O . MET A 1 101 ? -9.269 -5.055 5.221 1.00 95.38 101 MET A O 1
ATOM 825 N N . SER A 1 102 ? -11.107 -6.333 5.152 1.00 94.75 102 SER A N 1
ATOM 826 C CA . SER A 1 102 ? -10.576 -7.248 4.131 1.00 94.75 102 SER A CA 1
ATOM 827 C C . SER A 1 102 ? -10.307 -6.523 2.808 1.00 94.75 102 SER A C 1
ATOM 829 O O . SER A 1 102 ? -9.288 -6.763 2.159 1.00 94.75 102 SER A O 1
ATOM 831 N N . PHE A 1 103 ? -11.191 -5.599 2.420 1.00 94.69 103 PHE A N 1
ATOM 832 C CA . PHE A 1 103 ? -11.000 -4.750 1.250 1.00 94.69 103 PHE A CA 1
ATOM 833 C C . PHE A 1 103 ? -9.785 -3.828 1.413 1.00 94.69 103 PHE A C 1
ATOM 835 O O . PHE A 1 103 ? -8.949 -3.767 0.509 1.00 94.69 103 PHE A O 1
ATOM 842 N N . ILE A 1 104 ? -9.639 -3.161 2.560 1.00 95.62 104 ILE A N 1
ATOM 843 C CA . ILE A 1 104 ? -8.491 -2.287 2.845 1.00 95.62 104 ILE A CA 1
ATOM 844 C C . ILE A 1 104 ? -7.179 -3.081 2.797 1.00 95.62 104 ILE A C 1
ATOM 846 O O . ILE A 1 104 ? -6.272 -2.695 2.062 1.00 95.62 104 ILE A O 1
ATOM 850 N N . LEU A 1 105 ? -7.101 -4.230 3.479 1.00 93.38 105 LEU A N 1
ATOM 851 C CA . LEU A 1 105 ? -5.921 -5.106 3.481 1.00 93.38 105 LEU A CA 1
ATOM 852 C C . LEU A 1 105 ? -5.536 -5.560 2.066 1.00 93.38 105 LEU A C 1
ATOM 854 O O . LEU A 1 105 ? -4.362 -5.537 1.696 1.00 93.38 105 LEU A O 1
ATOM 858 N N . LYS A 1 106 ? -6.521 -5.912 1.232 1.00 90.69 106 LYS A N 1
ATOM 859 C CA . LYS A 1 106 ? -6.276 -6.292 -0.165 1.00 90.69 106 LYS A CA 1
ATOM 860 C C . LYS A 1 106 ? -5.704 -5.136 -0.991 1.00 90.69 106 LYS A C 1
ATOM 862 O O . LYS A 1 106 ? -4.775 -5.342 -1.768 1.00 90.69 106 LYS A O 1
ATOM 867 N N . ASN A 1 107 ? -6.247 -3.927 -0.845 1.00 89.50 107 ASN A N 1
ATOM 868 C CA . ASN A 1 107 ? -5.720 -2.754 -1.551 1.00 89.50 107 ASN A CA 1
ATOM 869 C C . ASN A 1 107 ? -4.331 -2.359 -1.023 1.00 89.50 107 ASN A C 1
ATOM 871 O O . ASN A 1 107 ? -3.487 -1.950 -1.818 1.00 89.50 107 ASN A O 1
ATOM 875 N N . MET A 1 108 ? -4.059 -2.555 0.271 1.00 88.94 108 MET A N 1
ATOM 876 C CA . MET A 1 108 ? -2.726 -2.356 0.837 1.00 88.94 108 MET A CA 1
ATOM 877 C C . MET A 1 108 ? -1.717 -3.343 0.247 1.00 88.94 108 MET A C 1
ATOM 879 O O . MET A 1 108 ? -0.638 -2.933 -0.164 1.00 88.94 108 MET A O 1
ATOM 883 N N . LEU A 1 109 ? -2.078 -4.620 0.088 1.00 87.06 109 LEU A N 1
ATOM 884 C CA . LEU A 1 109 ? -1.214 -5.593 -0.588 1.00 87.06 109 LEU A CA 1
ATOM 885 C C . LEU A 1 109 ? -0.865 -5.146 -2.018 1.00 87.06 109 LEU A C 1
ATOM 887 O O . LEU A 1 109 ? 0.292 -5.223 -2.423 1.00 87.06 109 LEU A O 1
ATOM 891 N N . HIS A 1 110 ? -1.839 -4.621 -2.769 1.00 83.75 110 HIS A N 1
ATOM 892 C CA . HIS A 1 110 ? -1.574 -4.056 -4.093 1.00 83.75 110 HIS A CA 1
ATOM 893 C C . HIS A 1 110 ? -0.639 -2.838 -4.034 1.00 83.75 110 HIS A C 1
ATOM 895 O O . HIS A 1 110 ? 0.277 -2.748 -4.849 1.00 83.75 110 HIS A O 1
ATOM 901 N N . LEU A 1 111 ? -0.802 -1.939 -3.060 1.00 84.00 111 LEU A N 1
ATOM 902 C CA . LEU A 1 111 ? 0.118 -0.815 -2.848 1.00 84.00 111 LEU A CA 1
ATOM 903 C C . LEU A 1 111 ? 1.543 -1.276 -2.538 1.00 84.00 111 LEU A C 1
ATOM 905 O O . LEU A 1 111 ? 2.479 -0.783 -3.160 1.00 84.00 111 LEU A O 1
ATOM 909 N N . ARG A 1 112 ? 1.711 -2.267 -1.656 1.00 81.69 112 ARG A N 1
ATOM 910 C CA . ARG A 1 112 ? 3.024 -2.840 -1.312 1.00 81.69 112 ARG A CA 1
ATOM 911 C C . ARG A 1 112 ? 3.758 -3.345 -2.559 1.00 81.69 112 ARG A C 1
ATOM 913 O O . ARG A 1 112 ? 4.932 -3.044 -2.746 1.00 81.69 112 ARG A O 1
ATOM 920 N N . THR A 1 113 ? 3.055 -3.997 -3.492 1.00 78.44 113 THR A N 1
ATOM 921 C CA . THR A 1 113 ? 3.662 -4.414 -4.777 1.00 78.44 113 THR A CA 1
ATOM 922 C C . THR A 1 113 ? 4.078 -3.255 -5.687 1.00 78.44 113 THR A C 1
ATOM 924 O O . THR A 1 113 ? 4.940 -3.433 -6.541 1.00 78.44 113 THR A O 1
ATOM 927 N N . LEU A 1 114 ? 3.486 -2.067 -5.532 1.00 75.81 114 LEU A N 1
ATOM 928 C CA . LEU A 1 114 ? 3.888 -0.872 -6.281 1.00 75.81 114 LEU A CA 1
ATOM 929 C C . LEU A 1 114 ? 5.081 -0.156 -5.638 1.00 75.81 114 LEU A C 1
ATOM 931 O O . LEU A 1 114 ? 5.770 0.587 -6.333 1.00 75.81 114 LEU A O 1
ATOM 935 N N . PHE A 1 115 ? 5.315 -0.367 -4.341 1.00 72.19 115 PHE A N 1
ATOM 936 C CA . PHE A 1 115 ? 6.474 0.159 -3.616 1.00 72.19 115 PHE A CA 1
ATOM 937 C C . PHE A 1 115 ? 7.672 -0.799 -3.619 1.00 72.19 115 PHE A C 1
ATOM 939 O O . PHE A 1 115 ? 8.793 -0.377 -3.333 1.00 72.19 115 PHE A O 1
ATOM 946 N N . SER A 1 116 ? 7.470 -2.074 -3.970 1.00 65.50 116 SER A N 1
ATOM 947 C CA . SER A 1 116 ? 8.553 -3.056 -4.023 1.00 65.50 116 SER A CA 1
ATOM 948 C C . SER A 1 116 ? 9.636 -2.627 -5.020 1.00 65.50 116 SER A C 1
ATOM 950 O O . SER A 1 116 ? 9.350 -2.454 -6.206 1.00 65.50 116 SER A O 1
ATOM 952 N N . GLY A 1 117 ? 10.874 -2.483 -4.541 1.00 58.72 117 GLY A N 1
ATOM 953 C CA . GLY A 1 117 ? 12.027 -2.062 -5.346 1.00 58.72 117 GLY A CA 1
ATOM 954 C C . GLY A 1 117 ? 12.409 -0.584 -5.215 1.00 58.72 117 GLY A C 1
ATOM 955 O O . GLY A 1 117 ? 13.389 -0.172 -5.824 1.00 58.72 117 GLY A O 1
ATOM 956 N N . LEU A 1 118 ? 11.690 0.213 -4.415 1.00 64.62 118 LEU A N 1
ATOM 957 C CA . LEU A 1 118 ? 12.120 1.574 -4.089 1.00 64.62 118 LEU A CA 1
ATOM 958 C C . LEU A 1 118 ? 13.286 1.557 -3.089 1.00 64.62 118 LEU A C 1
ATOM 960 O O . LEU A 1 118 ? 13.230 0.866 -2.074 1.00 64.62 118 LEU A O 1
ATOM 964 N N . THR A 1 119 ? 14.317 2.370 -3.346 1.00 51.06 119 THR A N 1
ATOM 965 C CA . THR A 1 119 ? 15.497 2.537 -2.471 1.00 51.06 119 THR A CA 1
ATOM 966 C C . THR A 1 119 ? 15.121 3.000 -1.063 1.00 51.06 119 THR A C 1
ATOM 968 O O . THR A 1 119 ? 15.783 2.657 -0.089 1.00 51.06 119 THR A O 1
ATOM 971 N N . ILE A 1 120 ? 14.036 3.770 -0.958 1.00 55.53 120 ILE A N 1
ATOM 972 C CA . ILE A 1 120 ? 13.395 4.149 0.298 1.00 55.53 120 ILE A CA 1
ATOM 973 C C . ILE A 1 120 ? 11.959 3.653 0.188 1.00 55.53 120 ILE A C 1
ATOM 975 O O . ILE A 1 120 ? 11.172 4.224 -0.566 1.00 55.53 120 ILE A O 1
ATOM 979 N N . SER A 1 121 ? 11.627 2.570 0.891 1.00 66.69 121 SER A N 1
ATOM 980 C CA . SER A 1 121 ? 10.258 2.058 0.907 1.00 66.69 121 SER A CA 1
ATOM 981 C C . SER A 1 121 ? 9.422 2.901 1.873 1.00 66.69 121 SER A C 1
ATOM 983 O O . SER A 1 121 ? 9.682 2.870 3.077 1.00 66.69 121 SER A O 1
ATOM 985 N N . PRO A 1 122 ? 8.407 3.647 1.403 1.00 73.31 122 PRO A N 1
ATOM 986 C CA . PRO A 1 122 ? 7.492 4.361 2.288 1.00 73.31 122 PRO A CA 1
ATOM 987 C C . PRO A 1 122 ? 6.479 3.411 2.952 1.00 73.31 122 PRO A C 1
ATOM 989 O O . PRO A 1 122 ? 5.533 3.881 3.577 1.00 73.31 122 PRO A O 1
ATOM 992 N N . GLU A 1 123 ? 6.634 2.094 2.785 1.00 76.31 123 GLU A N 1
ATOM 993 C CA . GLU A 1 123 ? 5.665 1.074 3.182 1.00 76.31 123 GLU A CA 1
ATOM 994 C C . GLU A 1 123 ? 5.282 1.169 4.657 1.00 76.31 123 GLU A C 1
ATOM 996 O O . GLU A 1 123 ? 4.093 1.268 4.942 1.00 76.31 123 GLU A O 1
ATOM 1001 N N . ASP A 1 124 ? 6.250 1.254 5.572 1.00 80.94 124 ASP A N 1
ATOM 1002 C CA . ASP A 1 124 ? 5.972 1.342 7.013 1.00 80.94 124 ASP A CA 1
ATOM 1003 C C . ASP A 1 124 ? 5.235 2.637 7.389 1.00 80.94 124 ASP A C 1
ATOM 1005 O O . ASP A 1 124 ? 4.339 2.643 8.238 1.00 80.94 124 ASP A O 1
ATOM 1009 N N . LEU A 1 125 ? 5.583 3.750 6.732 1.00 84.38 125 LEU A N 1
ATOM 1010 C CA . LEU A 1 125 ? 4.940 5.045 6.951 1.00 84.38 125 LEU A CA 1
ATOM 1011 C C . LEU A 1 125 ? 3.498 5.037 6.432 1.00 84.38 125 LEU A C 1
ATOM 1013 O O . LEU A 1 125 ? 2.590 5.515 7.112 1.00 84.38 125 LEU A O 1
ATOM 1017 N N . ILE A 1 126 ? 3.284 4.491 5.235 1.00 88.00 126 ILE A N 1
ATOM 1018 C CA . ILE A 1 126 ? 1.966 4.401 4.604 1.00 88.00 126 ILE A CA 1
ATOM 1019 C C . ILE A 1 126 ? 1.079 3.414 5.361 1.00 88.00 126 ILE A C 1
ATOM 1021 O O . ILE A 1 126 ? -0.084 3.726 5.610 1.00 88.00 126 ILE A O 1
ATOM 1025 N N . ASP A 1 127 ? 1.620 2.268 5.775 1.00 89.88 127 ASP A N 1
ATOM 1026 C CA . ASP A 1 127 ? 0.914 1.293 6.606 1.00 89.88 127 ASP A CA 1
ATOM 1027 C C . ASP A 1 127 ? 0.455 1.935 7.918 1.00 89.88 127 ASP A C 1
ATOM 1029 O O . ASP A 1 127 ? -0.728 1.871 8.255 1.00 89.88 127 ASP A O 1
ATOM 1033 N N . SER A 1 128 ? 1.353 2.670 8.583 1.00 90.88 128 SER A N 1
ATOM 1034 C CA . SER A 1 128 ? 1.035 3.400 9.813 1.00 90.88 128 SER A CA 1
ATOM 1035 C C . SER A 1 128 ? -0.026 4.482 9.600 1.00 90.88 128 SER A C 1
ATOM 1037 O O . SER A 1 128 ? -0.951 4.623 10.403 1.00 90.88 128 SER A O 1
ATOM 1039 N N . ALA A 1 129 ? 0.064 5.243 8.507 1.00 91.00 129 ALA A N 1
ATOM 1040 C CA . ALA A 1 129 ? -0.913 6.276 8.176 1.00 91.00 129 ALA A CA 1
ATOM 1041 C C . ALA A 1 129 ? -2.303 5.682 7.898 1.00 91.00 129 ALA A C 1
ATOM 1043 O O . ALA A 1 129 ? -3.311 6.208 8.376 1.00 91.00 129 ALA A O 1
ATOM 1044 N N . ILE A 1 130 ? -2.368 4.564 7.170 1.00 94.12 130 ILE A N 1
ATOM 1045 C CA . ILE A 1 130 ? -3.618 3.846 6.907 1.00 94.12 130 ILE A CA 1
ATOM 1046 C C . ILE A 1 130 ? -4.173 3.256 8.206 1.00 94.12 130 ILE A C 1
ATOM 1048 O O . ILE A 1 130 ? -5.369 3.391 8.462 1.00 94.12 130 ILE A O 1
ATOM 1052 N N . ALA A 1 131 ? -3.332 2.658 9.053 1.00 94.31 131 ALA A N 1
ATOM 1053 C CA . ALA A 1 131 ? -3.741 2.124 10.349 1.00 94.31 131 ALA A CA 1
ATOM 1054 C C . ALA A 1 131 ? -4.356 3.212 11.240 1.00 94.31 131 ALA A C 1
ATOM 1056 O O . ALA A 1 131 ? -5.430 3.011 11.809 1.00 94.31 131 ALA A O 1
ATOM 1057 N N . MET A 1 132 ? -3.723 4.385 11.309 1.00 93.19 132 MET A N 1
ATOM 1058 C CA . MET A 1 132 ? -4.254 5.540 12.036 1.00 93.19 132 MET A CA 1
ATOM 1059 C C . MET A 1 132 ? -5.569 6.040 11.444 1.00 93.19 132 MET A C 1
ATOM 1061 O O . MET A 1 132 ? -6.517 6.292 12.187 1.00 93.19 132 MET A O 1
ATOM 1065 N N . TRP A 1 133 ? -5.661 6.147 10.117 1.00 94.94 133 TRP A N 1
ATOM 1066 C CA . TRP A 1 133 ? -6.904 6.537 9.458 1.00 94.94 133 TRP A CA 1
ATOM 1067 C C . TRP A 1 133 ? -8.041 5.558 9.770 1.00 94.94 133 TRP A C 1
ATOM 1069 O O . TRP A 1 133 ? -9.143 6.005 10.091 1.00 94.94 133 TRP A O 1
ATOM 1079 N N . VAL A 1 134 ? -7.775 4.245 9.749 1.00 95.44 134 VAL A N 1
ATOM 1080 C CA . VAL A 1 134 ? -8.751 3.224 10.154 1.00 95.44 134 VAL A CA 1
ATOM 1081 C C . VAL A 1 134 ? -9.202 3.499 11.581 1.00 95.44 134 VAL A C 1
ATOM 1083 O O . VAL A 1 134 ? -10.394 3.677 11.799 1.00 95.44 134 VAL A O 1
ATOM 1086 N N . ILE A 1 135 ? -8.270 3.613 12.531 1.00 93.88 135 ILE A N 1
ATOM 1087 C CA . ILE A 1 135 ? -8.584 3.828 13.951 1.00 93.88 135 ILE A CA 1
ATOM 1088 C C . ILE A 1 135 ? -9.487 5.052 14.162 1.00 93.88 135 ILE A C 1
ATOM 1090 O O . ILE A 1 135 ? -10.466 4.968 14.902 1.00 93.88 135 ILE A O 1
ATOM 1094 N N . ILE A 1 136 ? -9.190 6.166 13.488 1.00 91.38 136 ILE A N 1
ATOM 1095 C CA . ILE A 1 136 ? -9.956 7.417 13.592 1.00 91.38 136 ILE A CA 1
ATOM 1096 C C . ILE A 1 136 ? -11.379 7.264 13.037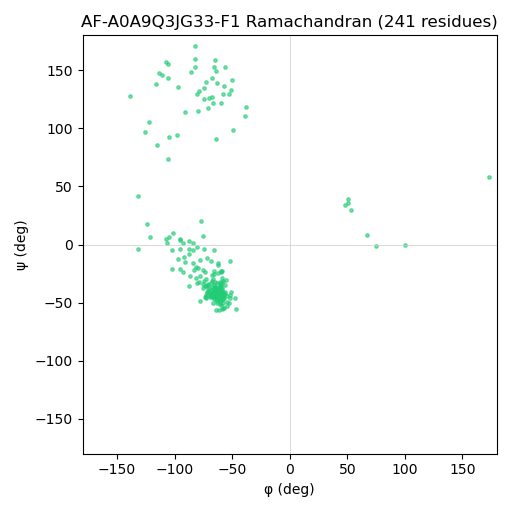 1.00 91.38 136 ILE A C 1
ATOM 1098 O O . ILE A 1 136 ? -12.316 7.842 13.587 1.00 91.38 136 ILE A O 1
ATOM 1102 N N . ASN A 1 137 ? -11.546 6.499 11.957 1.00 93.44 137 ASN A N 1
ATOM 1103 C CA . ASN A 1 137 ? -12.819 6.369 11.245 1.00 93.44 137 ASN A CA 1
ATOM 1104 C C . ASN A 1 137 ? -13.641 5.148 11.677 1.00 93.44 137 ASN A C 1
ATOM 1106 O O . ASN A 1 137 ? -14.695 4.884 11.097 1.00 93.44 137 ASN A O 1
ATOM 1110 N N . LEU A 1 138 ? -13.182 4.391 12.675 1.00 93.50 138 LEU A N 1
ATOM 1111 C CA . LEU A 1 138 ? -13.926 3.244 13.176 1.00 93.50 138 LEU A CA 1
ATOM 1112 C C . LEU A 1 138 ? -15.260 3.660 13.813 1.00 93.50 138 LEU A C 1
ATOM 1114 O O . LEU A 1 138 ? -15.366 4.725 14.432 1.00 93.50 138 LEU A O 1
ATOM 1118 N N . PRO A 1 139 ? -16.280 2.786 13.747 1.00 92.81 139 PRO A N 1
ATOM 1119 C CA . PRO A 1 139 ? -17.509 2.991 14.491 1.00 92.81 139 PRO A CA 1
ATOM 1120 C C . PRO A 1 139 ? -17.266 3.152 15.995 1.00 92.81 139 PRO A C 1
ATOM 1122 O O . PRO A 1 139 ? -16.338 2.581 16.577 1.00 92.81 139 PRO A O 1
ATOM 1125 N N . LYS A 1 140 ? -18.177 3.871 16.661 1.00 90.06 140 LYS A N 1
ATOM 1126 C CA . LYS A 1 140 ? -18.073 4.198 18.094 1.00 90.06 140 LYS A CA 1
ATOM 1127 C C . LYS A 1 140 ? -17.905 2.969 18.994 1.00 90.06 140 LYS A C 1
ATOM 1129 O O . LYS A 1 140 ? -17.236 3.082 20.017 1.00 90.06 140 LYS A O 1
ATOM 1134 N N . GLY A 1 141 ? -18.455 1.813 18.609 1.00 88.75 141 GLY A N 1
ATOM 1135 C CA . GLY A 1 141 ? -18.326 0.560 19.362 1.00 88.75 141 GLY A CA 1
ATOM 1136 C C . GLY A 1 141 ? -16.879 0.094 19.571 1.00 88.75 141 GLY A C 1
ATOM 1137 O O . GLY A 1 141 ? -16.596 -0.600 20.542 1.00 88.75 141 GLY A O 1
ATOM 1138 N N . PHE A 1 142 ? -15.941 0.524 18.722 1.00 90.31 142 PHE A N 1
ATOM 1139 C CA . PHE A 1 142 ? -14.534 0.119 18.788 1.00 90.31 142 PHE A CA 1
ATOM 1140 C C . PHE A 1 142 ? -13.633 1.113 19.528 1.00 90.31 142 PHE A C 1
ATOM 1142 O O . PHE A 1 142 ? -12.493 0.769 19.847 1.00 90.31 142 PHE A O 1
ATOM 1149 N N . LYS A 1 143 ? -14.122 2.328 19.812 1.00 88.75 143 LYS A N 1
ATOM 1150 C CA . LYS A 1 143 ? -13.297 3.471 20.230 1.00 88.75 143 LYS A CA 1
ATOM 1151 C C . LYS A 1 143 ? -12.420 3.164 21.447 1.00 88.75 143 LYS A C 1
ATOM 1153 O O . LYS A 1 143 ? -11.204 3.284 21.362 1.00 88.75 143 LYS A O 1
ATOM 1158 N N . THR A 1 144 ? -13.011 2.669 22.533 1.00 89.81 144 THR A N 1
ATOM 1159 C CA . THR A 1 144 ? -12.279 2.358 23.774 1.00 89.81 144 THR A CA 1
ATOM 1160 C C . THR A 1 144 ? -11.195 1.301 23.568 1.00 89.81 144 THR A C 1
ATOM 1162 O O . THR A 1 144 ? -10.089 1.430 24.084 1.00 89.81 144 THR A O 1
ATOM 1165 N N . THR A 1 145 ? -11.483 0.256 22.786 1.00 92.06 145 THR A N 1
ATOM 1166 C CA . THR A 1 145 ? -10.498 -0.797 22.493 1.00 92.06 145 THR A CA 1
ATOM 1167 C C . THR A 1 145 ? -9.306 -0.229 21.724 1.00 92.06 145 THR A C 1
ATOM 1169 O O . THR A 1 145 ? -8.165 -0.602 21.992 1.00 92.06 145 THR A O 1
ATOM 1172 N N . MET A 1 146 ? -9.564 0.686 20.789 1.00 92.38 146 MET A N 1
ATOM 1173 C CA . MET A 1 146 ? -8.515 1.304 19.983 1.00 92.38 146 MET A CA 1
ATOM 1174 C C . MET A 1 146 ? -7.715 2.355 20.751 1.00 92.38 146 MET A C 1
ATOM 1176 O O . MET A 1 146 ? -6.510 2.435 20.560 1.00 92.38 146 MET A O 1
ATOM 1180 N N . GLU A 1 147 ? -8.333 3.102 21.665 1.00 92.38 147 GLU A N 1
ATOM 1181 C CA . GLU A 1 147 ? -7.621 4.020 22.566 1.00 92.38 147 GLU A CA 1
ATOM 1182 C C . GLU A 1 147 ? -6.622 3.268 23.456 1.00 92.38 147 GLU A C 1
ATOM 1184 O O . GLU A 1 147 ? -5.467 3.672 23.575 1.00 92.38 147 GLU A O 1
ATOM 1189 N N . VAL A 1 148 ? -7.031 2.124 24.019 1.00 93.00 148 VAL A N 1
ATOM 1190 C CA . VAL A 1 148 ? -6.131 1.257 24.798 1.00 93.00 148 VAL A CA 1
ATOM 1191 C C . VAL A 1 148 ? -4.983 0.731 23.935 1.00 93.00 148 VAL A C 1
ATOM 1193 O O . VAL A 1 148 ? -3.839 0.683 24.388 1.00 93.00 148 VAL A O 1
ATOM 1196 N N . TRP A 1 149 ? -5.269 0.338 22.692 1.00 93.25 149 TRP A N 1
ATOM 1197 C CA . TRP A 1 149 ? -4.237 -0.101 21.753 1.00 93.25 149 TRP A CA 1
ATOM 1198 C C . TRP A 1 149 ? -3.242 1.018 21.423 1.00 93.25 149 TRP A C 1
ATOM 1200 O O . TRP A 1 149 ? -2.038 0.794 21.511 1.00 93.25 149 TRP A O 1
ATOM 1210 N N . LEU A 1 150 ? -3.720 2.228 21.127 1.00 93.25 150 LEU A N 1
ATOM 1211 C CA . LEU A 1 150 ? -2.859 3.381 20.862 1.00 93.25 150 LEU A CA 1
ATOM 1212 C C . LEU A 1 150 ? -1.981 3.736 22.068 1.00 93.25 150 LEU A C 1
ATOM 1214 O O . LEU A 1 150 ? -0.786 3.961 21.897 1.00 93.25 150 LEU A O 1
ATOM 1218 N N . GLY A 1 151 ? -2.531 3.705 23.285 1.00 92.81 151 GLY A N 1
ATOM 1219 C CA . GLY A 1 151 ? -1.738 3.909 24.500 1.00 92.81 151 GLY A CA 1
ATOM 1220 C C . GLY A 1 151 ? -0.641 2.851 24.669 1.00 92.81 151 GLY A C 1
ATOM 1221 O O . GLY A 1 151 ? 0.471 3.161 25.090 1.00 92.81 151 GLY A O 1
ATOM 1222 N N . LYS A 1 152 ? -0.909 1.599 24.276 1.00 92.81 152 LYS A N 1
ATOM 1223 C CA . LYS A 1 152 ? 0.110 0.542 24.259 1.00 92.81 152 LYS A CA 1
ATOM 1224 C C . LYS A 1 152 ? 1.212 0.832 23.232 1.00 92.81 152 LYS A C 1
ATOM 1226 O O . LYS A 1 152 ? 2.385 0.706 23.569 1.00 92.81 152 LYS A O 1
ATOM 1231 N N . CYS A 1 153 ? 0.845 1.246 22.019 1.00 91.56 153 CYS A N 1
ATOM 1232 C CA . CYS A 1 153 ? 1.797 1.663 20.987 1.00 91.56 153 CYS A CA 1
ATOM 1233 C C . CYS A 1 153 ? 2.721 2.789 21.475 1.00 91.56 153 CYS A C 1
ATOM 1235 O O . CYS A 1 153 ? 3.930 2.728 21.258 1.00 91.56 153 CYS A O 1
ATOM 1237 N N . GLU A 1 154 ? 2.170 3.778 22.181 1.00 91.94 154 GLU A N 1
ATOM 1238 C CA . GLU A 1 154 ? 2.930 4.898 22.742 1.00 91.94 154 GLU A CA 1
ATOM 1239 C C . GLU A 1 154 ? 3.953 4.436 23.790 1.00 91.94 154 GLU A C 1
ATOM 1241 O O . GLU A 1 154 ? 5.135 4.774 23.695 1.00 91.94 154 GLU A O 1
ATOM 1246 N N . VAL A 1 155 ? 3.533 3.600 24.745 1.00 94.38 155 VAL A N 1
ATOM 1247 C CA . VAL A 1 155 ? 4.422 3.036 25.777 1.00 94.38 155 VAL A CA 1
ATOM 1248 C C . VAL A 1 155 ? 5.529 2.178 25.158 1.00 94.38 155 VAL A C 1
ATOM 1250 O O . VAL A 1 155 ? 6.682 2.246 25.586 1.00 94.38 155 VAL A O 1
ATOM 1253 N N . GLU A 1 156 ? 5.200 1.394 24.131 1.00 94.25 156 GLU A N 1
ATOM 1254 C CA . GLU A 1 156 ? 6.147 0.527 23.420 1.00 94.25 156 GLU A CA 1
ATOM 1255 C C . GLU A 1 156 ? 6.999 1.279 22.382 1.00 94.25 156 GLU A C 1
ATOM 1257 O O . GLU A 1 156 ? 7.873 0.672 21.764 1.00 94.25 156 GLU A O 1
ATOM 1262 N N . LYS A 1 157 ? 6.777 2.590 22.192 1.00 92.25 157 LYS A N 1
ATOM 1263 C CA . LYS A 1 157 ? 7.425 3.422 21.162 1.00 92.25 157 LYS A CA 1
ATOM 1264 C C . LYS A 1 157 ? 7.337 2.809 19.759 1.00 92.25 157 LYS A C 1
ATOM 1266 O O . LYS A 1 157 ? 8.287 2.872 18.978 1.00 92.25 157 LYS A O 1
ATOM 1271 N N . LYS A 1 158 ? 6.189 2.210 19.444 1.00 91.06 158 LYS A N 1
ATOM 1272 C CA . LYS A 1 158 ? 5.911 1.541 18.172 1.00 91.06 158 LYS A CA 1
ATOM 1273 C C . LYS A 1 158 ? 4.780 2.258 17.440 1.00 91.06 158 LYS A C 1
ATOM 1275 O O . LYS A 1 158 ? 3.764 2.593 18.041 1.00 91.06 158 LYS A O 1
ATOM 1280 N N . SER A 1 159 ? 4.920 2.426 16.128 1.00 89.62 159 SER A N 1
ATOM 1281 C CA . SER A 1 159 ? 3.820 2.890 15.276 1.00 89.62 159 SER A CA 1
ATOM 1282 C C . SER A 1 159 ? 2.770 1.786 15.089 1.00 89.62 159 SER A C 1
ATOM 1284 O O . SER A 1 159 ? 3.137 0.616 14.933 1.00 89.62 159 SER A O 1
ATOM 1286 N N . PRO A 1 160 ? 1.466 2.116 15.099 1.00 92.62 160 PRO A N 1
ATOM 1287 C CA . PRO A 1 160 ? 0.433 1.136 14.791 1.00 92.62 160 PRO A CA 1
ATOM 1288 C C . PRO A 1 160 ? 0.593 0.653 13.349 1.00 92.62 160 PRO A C 1
ATOM 1290 O O . PRO A 1 160 ? 0.830 1.459 12.457 1.00 92.62 160 PRO A O 1
ATOM 1293 N N . SER A 1 161 ? 0.423 -0.648 13.126 1.00 93.38 161 SER A N 1
ATOM 1294 C CA . SER A 1 161 ? 0.367 -1.241 11.788 1.00 93.38 161 SER A CA 1
ATOM 1295 C C . SER A 1 161 ? -1.062 -1.658 11.455 1.00 93.38 161 SER A C 1
ATOM 1297 O O . SER A 1 161 ? -1.884 -1.892 12.351 1.00 93.38 161 SER A O 1
ATOM 1299 N N . LEU A 1 162 ? -1.380 -1.766 10.167 1.00 94.19 162 LEU A N 1
ATOM 1300 C CA . LEU A 1 162 ? -2.715 -2.163 9.724 1.00 94.19 162 LEU A CA 1
ATOM 1301 C C . LEU A 1 162 ? -3.043 -3.602 10.155 1.00 94.19 162 LEU A C 1
ATOM 1303 O O . LEU A 1 162 ? -4.173 -3.885 10.566 1.00 94.19 162 LEU A O 1
ATOM 1307 N N . ASP A 1 163 ? -2.048 -4.490 10.108 1.00 93.06 163 ASP A N 1
ATOM 1308 C CA . ASP A 1 163 ? -2.175 -5.890 10.517 1.00 93.06 163 ASP A CA 1
ATOM 1309 C C . ASP A 1 163 ? -2.437 -6.015 12.027 1.00 93.06 163 ASP A C 1
ATOM 1311 O O . ASP A 1 163 ? -3.355 -6.732 12.439 1.00 93.06 163 ASP A O 1
ATOM 1315 N N . ASP A 1 164 ? -1.708 -5.260 12.858 1.00 94.12 164 ASP A N 1
ATOM 1316 C CA . ASP A 1 164 ? -1.930 -5.243 14.308 1.00 94.12 164 ASP A CA 1
ATOM 1317 C C . ASP A 1 164 ? -3.299 -4.648 14.661 1.00 94.12 164 ASP A C 1
ATOM 1319 O O . ASP A 1 164 ? -4.039 -5.216 15.470 1.00 94.12 164 ASP A O 1
ATOM 1323 N N . THR A 1 165 ? -3.679 -3.533 14.029 1.00 94.31 165 THR A N 1
ATOM 1324 C CA . THR A 1 165 ? -4.999 -2.917 14.222 1.00 94.31 165 THR A CA 1
ATOM 1325 C C . THR A 1 165 ? -6.108 -3.912 13.875 1.00 94.31 165 THR A C 1
ATOM 1327 O O . THR A 1 165 ? -7.052 -4.094 14.652 1.00 94.31 165 THR A O 1
ATOM 1330 N N . TRP A 1 166 ? -5.980 -4.630 12.754 1.00 95.06 166 TRP A N 1
ATOM 1331 C CA . TRP A 1 166 ? -6.942 -5.663 12.382 1.00 95.06 166 TRP A CA 1
ATOM 1332 C C . TRP A 1 166 ? -6.984 -6.820 13.387 1.00 95.06 166 TRP A C 1
ATOM 1334 O O . TRP A 1 166 ? -8.066 -7.309 13.718 1.00 95.06 166 TRP A O 1
ATOM 1344 N N . GLU A 1 167 ? -5.837 -7.255 13.909 1.00 95.00 167 GLU A N 1
ATOM 1345 C CA . GLU A 1 167 ? -5.761 -8.290 14.943 1.00 95.00 167 GLU A CA 1
ATOM 1346 C C . GLU A 1 167 ? -6.541 -7.897 16.204 1.00 95.00 167 GLU A C 1
ATOM 1348 O O . GLU A 1 167 ? -7.344 -8.682 16.724 1.00 95.00 167 GLU A O 1
ATOM 1353 N N . VAL A 1 168 ? -6.351 -6.664 16.678 1.00 93.88 168 VAL A N 1
ATOM 1354 C CA . VAL A 1 168 ? -7.066 -6.125 17.841 1.00 93.88 168 VAL A CA 1
ATOM 1355 C C . VAL A 1 168 ? -8.574 -6.087 17.576 1.00 93.88 168 VAL A C 1
ATOM 1357 O O . VAL A 1 168 ? -9.358 -6.579 18.395 1.00 93.88 168 VAL A O 1
ATOM 1360 N N . MET A 1 169 ? -8.993 -5.584 16.411 1.00 92.06 169 MET A N 1
ATOM 1361 C CA . MET A 1 169 ? -10.405 -5.554 16.010 1.00 92.06 169 MET A CA 1
ATOM 1362 C C . MET A 1 169 ? -11.017 -6.954 15.942 1.00 92.06 169 MET A C 1
ATOM 1364 O O . MET A 1 169 ? -12.135 -7.182 16.406 1.00 92.06 169 MET A O 1
ATOM 1368 N N . ARG A 1 170 ? -10.290 -7.924 15.386 1.00 93.00 170 ARG A N 1
ATOM 1369 C CA . ARG A 1 170 ? -10.777 -9.298 15.252 1.00 93.00 170 ARG A CA 1
ATOM 1370 C C . ARG A 1 170 ? -11.005 -9.943 16.613 1.00 93.00 170 ARG A C 1
ATOM 1372 O O . ARG A 1 170 ? -12.031 -10.599 16.800 1.00 93.00 170 ARG A O 1
ATOM 1379 N N . LYS A 1 171 ? -10.098 -9.719 17.568 1.00 92.12 171 LYS A N 1
ATOM 1380 C CA . LYS A 1 171 ? -10.246 -10.177 18.960 1.00 92.12 171 LYS A CA 1
ATOM 1381 C C . LYS A 1 171 ? -11.461 -9.547 19.636 1.00 92.12 171 LYS A C 1
ATOM 1383 O O . LYS A 1 171 ? -12.193 -10.251 20.328 1.00 92.12 171 LYS A O 1
ATOM 1388 N N . PHE A 1 172 ? -11.706 -8.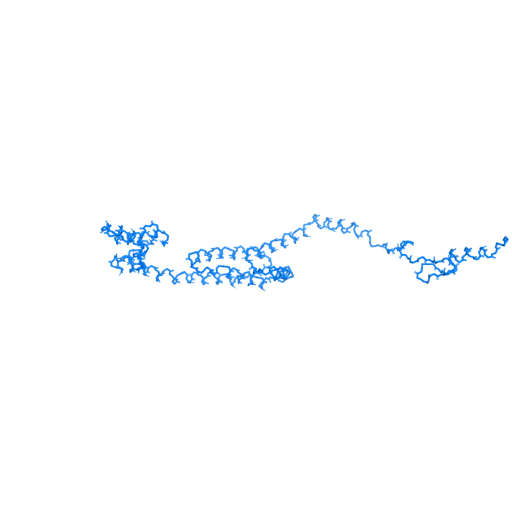258 19.410 1.00 89.94 172 PHE A N 1
ATOM 1389 C CA . PHE A 1 172 ? -12.908 -7.580 19.899 1.00 89.94 172 PHE A CA 1
ATOM 1390 C C . PHE A 1 172 ? -14.187 -8.230 19.345 1.00 89.94 172 PHE A C 1
ATOM 1392 O O . PHE A 1 172 ? -15.025 -8.703 20.109 1.00 89.94 172 PHE A O 1
ATOM 1399 N N . LEU A 1 173 ? -14.272 -8.400 18.022 1.00 88.56 173 LEU A N 1
ATOM 1400 C CA . LEU A 1 173 ? -15.420 -9.031 17.359 1.00 88.56 173 LEU A CA 1
ATOM 1401 C C . LEU A 1 173 ? -15.670 -10.477 17.816 1.00 88.56 173 LEU A C 1
ATOM 1403 O O . LEU A 1 173 ? -16.810 -10.938 17.839 1.00 88.56 173 LEU A O 1
ATOM 1407 N N . GLN A 1 174 ? -14.614 -11.227 18.140 1.00 87.12 174 GLN A N 1
ATOM 1408 C CA . GLN A 1 174 ? -14.741 -12.582 18.681 1.00 87.12 174 GLN A CA 1
ATOM 1409 C C . GLN A 1 174 ? -15.282 -12.581 20.116 1.00 87.12 174 GLN A C 1
ATOM 1411 O O . GLN A 1 174 ? -16.109 -13.431 20.448 1.00 87.12 174 GLN A O 1
ATOM 1416 N N . ARG A 1 175 ? -14.857 -11.627 20.954 1.00 82.31 175 ARG A N 1
ATOM 1417 C CA . ARG A 1 175 ? -15.357 -11.474 22.330 1.00 82.31 175 ARG A CA 1
ATOM 1418 C C . ARG A 1 175 ? -16.832 -11.098 22.354 1.00 82.31 175 ARG A C 1
ATOM 1420 O O . ARG A 1 175 ? -17.583 -11.725 23.094 1.00 82.31 175 ARG A O 1
ATOM 1427 N N . ASP A 1 176 ? -17.262 -10.178 21.498 1.00 74.31 176 ASP A N 1
ATOM 1428 C CA . ASP A 1 176 ? -18.673 -9.790 21.420 1.00 74.31 176 ASP A CA 1
ATOM 1429 C C . ASP A 1 176 ? -19.566 -10.956 20.995 1.00 74.31 176 ASP A C 1
ATOM 1431 O O . ASP A 1 176 ? -20.588 -11.218 21.626 1.00 74.31 176 ASP A O 1
ATOM 1435 N N . LYS A 1 177 ? -19.143 -11.746 20.002 1.00 68.62 177 LYS A N 1
ATOM 1436 C CA . LYS A 1 177 ? -19.860 -12.973 19.621 1.00 68.62 177 LYS A CA 1
ATOM 1437 C C . LYS A 1 177 ? -19.881 -14.013 20.739 1.00 68.62 177 LYS A C 1
ATOM 1439 O O . LYS A 1 177 ? -20.888 -14.691 20.925 1.00 68.62 177 LYS A O 1
ATOM 1444 N N . SER A 1 178 ? -18.789 -14.135 21.493 1.00 61.78 178 SER A N 1
ATOM 1445 C CA . SER A 1 178 ? -18.720 -15.015 22.662 1.00 61.78 178 SER A CA 1
ATOM 1446 C C . SER A 1 178 ? -19.678 -14.560 23.767 1.00 61.78 178 SER A C 1
ATOM 1448 O O . SER A 1 178 ? -20.316 -15.402 24.389 1.00 61.78 178 SER A O 1
ATOM 1450 N N . ASN A 1 179 ? -19.850 -13.252 23.960 1.00 56.47 179 ASN A N 1
ATOM 1451 C CA . ASN A 1 179 ? -20.802 -12.676 24.913 1.00 56.47 179 ASN A CA 1
ATOM 1452 C C . ASN A 1 179 ? -22.266 -12.752 24.433 1.00 56.47 179 ASN A C 1
ATOM 1454 O O . ASN A 1 179 ? -23.180 -12.713 25.253 1.00 56.47 179 ASN A O 1
ATOM 1458 N N . GLN A 1 180 ? -22.499 -12.881 23.122 1.00 52.97 180 GLN A N 1
ATOM 1459 C CA . GLN A 1 180 ? -23.828 -13.032 22.512 1.00 52.97 180 GLN A CA 1
ATOM 1460 C C . GLN A 1 180 ? -24.273 -14.490 22.324 1.00 52.97 180 GLN A C 1
ATOM 1462 O O . GLN A 1 180 ? -25.434 -14.735 22.008 1.00 52.97 180 GLN A O 1
ATOM 1467 N N . ASN A 1 181 ? -23.386 -15.473 22.500 1.00 50.19 181 ASN A N 1
ATOM 1468 C CA . ASN A 1 181 ? -23.762 -16.878 22.392 1.00 50.19 181 ASN A CA 1
ATOM 1469 C C . ASN A 1 181 ? -24.726 -17.228 23.547 1.00 50.19 181 ASN A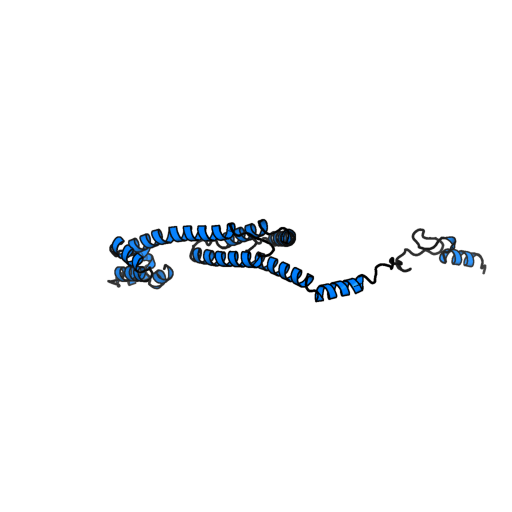 C 1
ATOM 1471 O O . ASN A 1 181 ? -24.325 -17.069 24.699 1.00 50.19 181 ASN A O 1
ATOM 1475 N N . PRO A 1 182 ? -25.960 -17.712 23.306 1.00 53.81 182 PRO A N 1
ATOM 1476 C CA . PRO A 1 182 ? -26.928 -17.995 24.368 1.00 53.81 182 PRO A CA 1
ATOM 1477 C C . PRO A 1 182 ? -26.423 -19.031 25.376 1.00 53.81 182 PRO A C 1
ATOM 1479 O O . PRO A 1 182 ? -26.818 -18.977 26.532 1.00 53.81 182 PRO A O 1
ATOM 1482 N N . ASN A 1 183 ? -25.480 -19.905 25.001 1.00 54.88 183 ASN A N 1
ATOM 1483 C CA . ASN A 1 183 ? -24.807 -20.798 25.950 1.00 54.88 183 ASN A CA 1
ATOM 1484 C C . ASN A 1 183 ? -23.815 -20.070 26.863 1.00 54.88 183 ASN A C 1
ATOM 1486 O O . ASN A 1 183 ? -23.647 -20.477 28.005 1.00 54.88 183 ASN A O 1
ATOM 1490 N N . ASN A 1 184 ? -23.203 -18.976 26.405 1.00 51.09 184 ASN A N 1
ATOM 1491 C CA . ASN A 1 184 ? -22.390 -18.093 27.240 1.00 51.09 184 ASN A CA 1
ATOM 1492 C C . ASN A 1 184 ? -23.221 -17.029 27.937 1.00 51.09 184 ASN A C 1
ATOM 1494 O O . ASN A 1 184 ? -22.832 -16.647 29.019 1.00 51.09 184 ASN A O 1
ATOM 1498 N N . GLN A 1 185 ? -24.373 -16.596 27.426 1.00 49.97 185 GLN A N 1
ATOM 1499 C CA . GLN A 1 185 ? -25.348 -15.895 28.257 1.00 49.97 185 GLN A CA 1
ATOM 1500 C C . GLN A 1 185 ? -25.938 -16.836 29.292 1.00 49.97 185 GLN A C 1
ATOM 1502 O O . GLN A 1 185 ? -26.181 -16.379 30.384 1.00 49.97 185 GLN A O 1
ATOM 1507 N N . ALA A 1 186 ? -26.081 -18.136 29.032 1.00 51.31 186 ALA A N 1
ATOM 1508 C CA . ALA A 1 186 ? -26.439 -19.121 30.043 1.00 51.31 186 ALA A CA 1
ATOM 1509 C C . ALA A 1 186 ? -25.266 -19.420 30.977 1.00 51.31 186 ALA A C 1
ATOM 1511 O O . ALA A 1 186 ? -25.524 -19.647 32.146 1.00 51.31 186 ALA A O 1
ATOM 1512 N N . LEU A 1 187 ? -23.998 -19.361 30.538 1.00 49.12 187 LEU A N 1
ATOM 1513 C CA . LEU A 1 187 ? -22.806 -19.506 31.393 1.00 49.12 187 LEU A CA 1
ATOM 1514 C C . LEU A 1 187 ? -22.472 -18.232 32.180 1.00 49.12 187 LEU A C 1
ATOM 1516 O O . LEU A 1 187 ? -21.982 -18.318 33.294 1.00 49.12 187 LEU A O 1
ATOM 1520 N N . ILE A 1 188 ? -22.751 -17.055 31.628 1.00 51.16 188 ILE A N 1
ATOM 1521 C CA . ILE A 1 188 ? -22.664 -15.734 32.258 1.00 51.16 188 ILE A CA 1
ATOM 1522 C C . ILE A 1 188 ? -23.919 -15.495 33.084 1.00 51.16 188 ILE A C 1
ATOM 1524 O O . ILE A 1 188 ? -23.796 -14.847 34.096 1.00 51.16 188 ILE A O 1
ATOM 1528 N N . ALA A 1 189 ? -25.080 -16.067 32.759 1.00 49.34 189 ALA A N 1
ATOM 1529 C CA . ALA A 1 189 ? -26.276 -16.101 33.601 1.00 49.34 189 ALA A CA 1
ATOM 1530 C C . ALA A 1 189 ? -26.286 -17.291 34.552 1.00 49.34 189 ALA A C 1
ATOM 1532 O O . ALA A 1 189 ? -27.121 -17.304 35.435 1.00 49.34 189 ALA A O 1
ATOM 1533 N N . SER A 1 190 ? -25.372 -18.258 34.457 1.00 48.09 190 SER A N 1
ATOM 1534 C CA . SER A 1 190 ? -25.131 -19.265 35.500 1.00 48.09 190 SER A CA 1
ATOM 1535 C C . SER A 1 190 ? -23.890 -18.953 36.324 1.00 48.09 190 SER A C 1
ATOM 1537 O O . SER A 1 190 ? -23.878 -19.332 37.486 1.00 48.09 190 SER A O 1
ATOM 1539 N N . LYS A 1 191 ? -22.936 -18.149 35.828 1.00 48.16 191 LYS A N 1
ATOM 1540 C CA . LYS A 1 191 ? -21.956 -17.388 36.630 1.00 48.16 191 LYS A CA 1
ATOM 1541 C C . LYS A 1 191 ? -22.589 -16.167 37.293 1.00 48.16 191 LYS A C 1
ATOM 1543 O O . LYS A 1 191 ? -22.302 -15.895 38.449 1.00 48.16 191 LYS A O 1
ATOM 1548 N N . ALA A 1 192 ? -23.512 -15.487 36.618 1.00 43.56 192 ALA A N 1
ATOM 1549 C CA . ALA A 1 192 ? -24.382 -14.500 37.236 1.00 43.56 192 ALA A CA 1
ATOM 1550 C C . ALA A 1 192 ? -25.405 -15.230 38.092 1.00 43.56 192 ALA A C 1
ATOM 1552 O O . ALA A 1 192 ? -25.416 -14.924 39.246 1.00 43.56 192 ALA A O 1
ATOM 1553 N N . ASN A 1 193 ? -26.102 -16.312 37.735 1.00 38.81 193 ASN A N 1
ATOM 1554 C CA . ASN A 1 193 ? -26.951 -17.008 38.731 1.00 38.81 193 ASN A CA 1
ATOM 1555 C C . ASN A 1 193 ? -26.184 -17.736 39.850 1.00 38.81 193 ASN A C 1
ATOM 1557 O O . ASN A 1 193 ? -26.801 -18.029 40.874 1.00 38.81 193 ASN A O 1
ATOM 1561 N N . SER A 1 194 ? -24.868 -17.957 39.744 1.00 40.59 194 SER A N 1
ATOM 1562 C CA . SER A 1 194 ? -24.031 -18.279 40.916 1.00 40.59 194 SER A CA 1
ATOM 1563 C C . SER A 1 194 ? -23.559 -17.036 41.690 1.00 40.59 194 SER A C 1
ATOM 1565 O O . SER A 1 194 ? -23.260 -17.162 42.871 1.00 40.59 194 SER A O 1
ATOM 1567 N N . ASN A 1 195 ? -23.646 -15.835 41.107 1.00 41.81 195 ASN A N 1
ATOM 1568 C CA . ASN A 1 195 ? -23.454 -14.526 41.760 1.00 41.81 195 ASN A CA 1
ATOM 1569 C C . ASN A 1 195 ? -24.756 -13.706 41.994 1.00 41.81 195 ASN A C 1
ATOM 1571 O O . ASN A 1 195 ? -24.708 -12.604 42.527 1.00 41.81 195 ASN A O 1
ATOM 1575 N N . THR A 1 196 ? -25.935 -14.212 41.627 1.00 39.62 196 THR A N 1
ATOM 1576 C CA . THR A 1 196 ? -27.238 -13.509 41.609 1.00 39.62 196 THR A CA 1
ATOM 1577 C C . THR A 1 196 ? -28.322 -14.352 42.289 1.00 39.62 196 THR A C 1
ATOM 1579 O O . THR A 1 196 ? -29.380 -13.834 42.622 1.00 39.62 196 THR A O 1
ATOM 1582 N N . LYS A 1 197 ? -27.995 -15.583 42.722 1.00 39.47 197 LYS A N 1
ATOM 1583 C CA . LYS A 1 197 ? -28.542 -16.146 43.974 1.00 39.47 197 LYS A CA 1
ATOM 1584 C C . LYS A 1 197 ? -27.854 -15.583 45.234 1.00 39.47 197 LYS A C 1
ATOM 1586 O O . LYS A 1 197 ? -27.928 -16.184 46.300 1.00 39.47 197 LYS A O 1
ATOM 1591 N N . GLN A 1 198 ? -27.201 -14.423 45.134 1.00 39.59 198 GLN A N 1
ATOM 1592 C CA . GLN A 1 198 ? -26.684 -13.666 46.278 1.00 39.59 198 GLN A CA 1
ATOM 1593 C C . GLN A 1 198 ? -27.060 -12.175 46.227 1.00 39.59 198 GLN A C 1
ATOM 1595 O O . GLN A 1 198 ? -26.276 -11.320 46.612 1.00 39.59 198 GLN A O 1
ATOM 1600 N N . HIS A 1 199 ? -28.291 -11.833 45.843 1.00 41.03 199 HIS A N 1
ATOM 1601 C CA . HIS A 1 199 ? -28.881 -10.563 46.286 1.00 41.03 199 HIS A CA 1
ATOM 1602 C C . HIS A 1 199 ? -29.938 -10.823 47.359 1.00 41.03 199 HIS A C 1
ATOM 1604 O O . HIS A 1 199 ? -31.131 -10.792 47.104 1.00 41.03 199 HIS A O 1
ATOM 1610 N N . HIS A 1 200 ? -29.450 -11.165 48.554 1.00 38.91 200 HIS A N 1
ATOM 1611 C CA . HIS A 1 200 ? -29.946 -10.711 49.863 1.00 38.91 200 HIS A CA 1
ATOM 1612 C C . HIS A 1 200 ? -29.226 -11.470 50.984 1.00 38.91 200 HIS A C 1
ATOM 1614 O O . HIS A 1 200 ? -29.822 -12.103 51.847 1.00 38.91 200 HIS A O 1
ATOM 1620 N N . GLN A 1 201 ? -27.902 -11.369 51.015 1.00 36.75 201 GLN A N 1
ATOM 1621 C CA . GLN A 1 201 ? -27.213 -11.370 52.296 1.00 36.75 201 GLN A CA 1
ATOM 1622 C C . GLN A 1 201 ? -26.365 -10.114 52.307 1.00 36.75 201 GLN A C 1
ATOM 1624 O O . GLN A 1 201 ? -25.271 -10.067 51.752 1.00 36.75 201 GLN A O 1
ATOM 1629 N N . GLN A 1 202 ? -26.906 -9.063 52.932 1.00 40.47 202 GLN A N 1
ATOM 1630 C CA . GLN A 1 202 ? -26.066 -8.076 53.597 1.00 40.47 202 GLN A CA 1
ATOM 1631 C C . GLN A 1 202 ? -24.927 -8.860 54.240 1.00 40.47 202 GLN A C 1
ATOM 1633 O O . GLN A 1 202 ? -25.205 -9.741 55.057 1.00 40.47 202 GLN A O 1
ATOM 1638 N N . LYS A 1 203 ? -23.677 -8.598 53.837 1.00 39.62 203 LYS A N 1
ATOM 1639 C CA . LYS A 1 203 ? -22.499 -9.115 54.531 1.00 39.62 203 LYS A CA 1
ATOM 1640 C C . LYS A 1 203 ? -22.706 -8.810 56.011 1.00 39.62 203 LYS A C 1
ATOM 1642 O O . LYS A 1 203 ? -22.470 -7.695 56.481 1.00 39.62 203 LYS A O 1
ATOM 1647 N N . ARG A 1 204 ? -23.161 -9.808 56.768 1.00 41.62 204 ARG A N 1
ATOM 1648 C CA . ARG A 1 204 ? -22.911 -9.876 58.192 1.00 41.62 204 ARG A CA 1
ATOM 1649 C C . ARG A 1 204 ? -21.401 -10.021 58.249 1.00 41.62 204 ARG A C 1
ATOM 1651 O O . ARG A 1 204 ? -20.899 -11.130 58.139 1.00 41.62 204 ARG A O 1
ATOM 1658 N N . LYS A 1 205 ? -20.698 -8.884 58.320 1.00 40.81 205 LYS A N 1
ATOM 1659 C CA . LYS A 1 205 ? -19.341 -8.814 58.857 1.00 40.81 205 LYS A CA 1
ATOM 1660 C C . LYS A 1 205 ? -19.330 -9.770 60.047 1.00 40.81 205 LYS A C 1
ATOM 1662 O O . LYS A 1 205 ? -20.112 -9.582 60.988 1.00 40.81 205 LYS A O 1
ATOM 1667 N N . THR A 1 206 ? -18.608 -10.869 59.897 1.00 51.50 206 THR A N 1
ATOM 1668 C CA . THR A 1 206 ? -18.488 -11.894 60.926 1.00 51.50 206 THR A CA 1
ATOM 1669 C C . THR A 1 206 ? -17.764 -11.266 62.115 1.00 51.50 206 THR A C 1
ATOM 1671 O O . THR A 1 206 ? -17.101 -10.239 61.970 1.00 51.50 206 THR A O 1
ATOM 16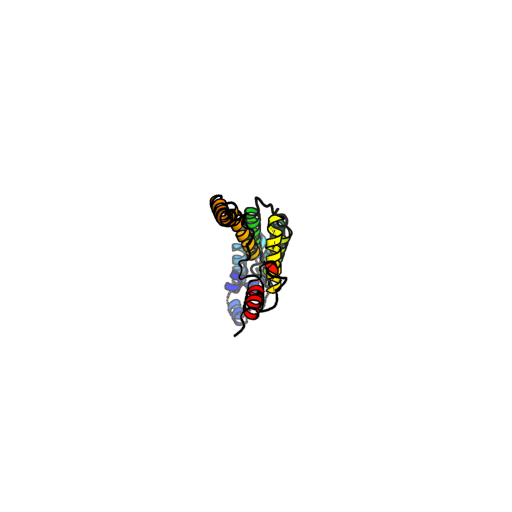74 N N . GLU A 1 207 ? -17.907 -11.831 63.315 1.00 49.94 207 GLU A N 1
ATOM 1675 C CA . GLU A 1 207 ? -17.280 -11.311 64.549 1.00 49.94 207 GLU A CA 1
ATOM 1676 C C . GLU A 1 207 ? -15.759 -11.076 64.442 1.00 49.94 207 GLU A C 1
ATOM 1678 O O . GLU A 1 207 ? -15.184 -10.392 65.285 1.00 49.94 207 GLU A O 1
ATOM 1683 N N . ALA A 1 208 ? -15.105 -11.612 63.407 1.00 54.31 208 ALA A N 1
ATOM 1684 C CA . ALA A 1 208 ? -13.690 -11.422 63.120 1.00 54.31 208 ALA A CA 1
ATOM 1685 C C . ALA A 1 208 ? -13.339 -10.081 62.435 1.00 54.31 208 ALA A C 1
ATOM 1687 O O . ALA A 1 208 ? -12.190 -9.664 62.531 1.00 54.31 208 ALA A O 1
ATOM 1688 N N . ASP A 1 209 ? -14.296 -9.399 61.792 1.00 56.84 209 ASP A N 1
ATOM 1689 C CA . ASP A 1 209 ? -14.059 -8.190 60.973 1.00 56.84 209 ASP A CA 1
ATOM 1690 C C . ASP A 1 209 ? -14.210 -6.861 61.741 1.00 56.84 209 ASP A C 1
ATOM 1692 O O . ASP A 1 209 ? -14.095 -5.780 61.154 1.00 56.84 209 ASP A O 1
ATOM 1696 N N . TYR A 1 210 ? -14.508 -6.909 63.042 1.00 58.88 210 TYR A N 1
ATOM 1697 C CA . TYR A 1 210 ? -14.617 -5.718 63.887 1.00 58.88 210 TYR A CA 1
ATOM 1698 C C . TYR A 1 210 ? -13.472 -5.639 64.900 1.00 58.88 210 TYR A C 1
ATOM 1700 O O . TYR A 1 210 ? -13.045 -6.676 65.418 1.00 58.88 210 TYR A O 1
ATOM 1708 N N . PRO A 1 211 ? -13.008 -4.419 65.240 1.00 67.94 211 PRO A N 1
ATOM 1709 C CA . PRO A 1 211 ? -12.107 -4.215 66.368 1.00 67.94 211 PRO A CA 1
ATOM 1710 C C . PRO A 1 211 ? -12.686 -4.888 67.617 1.00 67.94 211 PRO A C 1
ATOM 1712 O O . PRO A 1 211 ? -13.873 -4.739 67.890 1.00 67.94 211 PRO A O 1
ATOM 1715 N N . ARG A 1 212 ? -11.888 -5.652 68.368 1.00 75.38 212 ARG A N 1
ATOM 1716 C CA . ARG A 1 212 ? -12.346 -6.293 69.613 1.00 75.38 212 ARG A CA 1
ATOM 1717 C C . ARG A 1 212 ? -12.290 -5.292 70.776 1.00 75.38 212 ARG A C 1
ATOM 1719 O O . ARG A 1 212 ? -11.482 -4.364 70.753 1.00 75.38 212 ARG A O 1
ATOM 1726 N N . CYS A 1 213 ? -13.141 -5.475 71.787 1.00 78.69 213 CYS A N 1
ATOM 1727 C CA . CYS A 1 213 ? -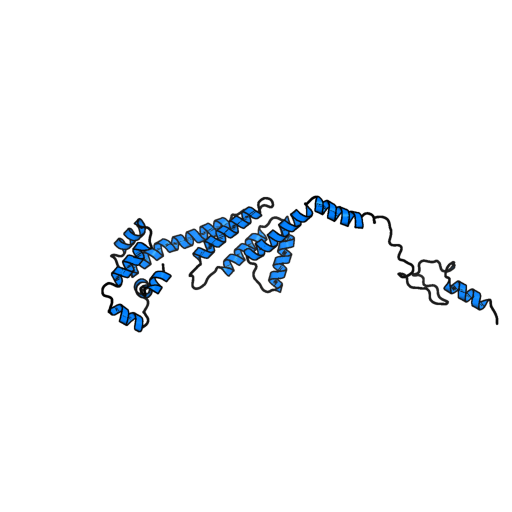12.993 -4.769 73.066 1.00 78.69 213 CYS A CA 1
ATOM 1728 C C . CYS A 1 213 ? -11.727 -5.256 73.781 1.00 78.69 213 CYS A C 1
ATOM 1730 O O . CYS A 1 213 ? -11.411 -6.447 73.727 1.00 78.69 213 CYS A O 1
ATOM 1732 N N . ALA A 1 214 ? -11.035 -4.347 74.464 1.00 73.12 214 ALA A N 1
ATOM 1733 C CA . ALA A 1 214 ? -9.960 -4.699 75.382 1.00 73.12 214 ALA A CA 1
ATOM 1734 C C . ALA A 1 214 ? -10.550 -5.095 76.754 1.00 73.12 214 ALA A C 1
ATOM 1736 O O . ALA A 1 214 ? -11.690 -4.730 77.061 1.00 73.12 214 ALA A O 1
ATOM 1737 N N . PRO A 1 215 ? -9.812 -5.836 77.599 1.00 73.56 215 PRO A N 1
ATOM 1738 C CA . PRO A 1 215 ? -10.171 -5.992 79.008 1.00 73.56 215 PRO A CA 1
ATOM 1739 C C . PRO A 1 215 ? -10.365 -4.614 79.666 1.00 73.56 215 PRO A C 1
ATOM 1741 O O . PRO A 1 215 ? -9.545 -3.723 79.464 1.00 73.56 215 PRO A O 1
ATOM 1744 N N . GLY A 1 216 ? -11.492 -4.427 80.355 1.00 68.25 216 GLY A N 1
ATOM 1745 C CA . GLY A 1 216 ? -11.822 -3.198 81.089 1.00 68.25 216 GLY A CA 1
ATOM 1746 C C . GLY A 1 216 ? -12.242 -1.980 80.279 1.00 68.25 216 GLY A C 1
ATOM 1747 O O . GLY A 1 216 ? -12.605 -0.963 80.862 1.00 68.25 216 GLY A O 1
ATOM 1748 N N . TRP A 1 217 ? -12.267 -2.069 78.946 1.00 77.12 217 TRP A N 1
ATOM 1749 C CA . TRP A 1 217 ? -12.674 -0.948 78.100 1.00 77.12 217 TRP A CA 1
ATOM 1750 C C . TRP A 1 217 ? -13.554 -1.388 76.932 1.00 77.12 217 TRP A C 1
ATOM 1752 O O . TRP A 1 217 ? -13.202 -2.277 76.149 1.00 77.12 217 TRP A O 1
ATOM 1762 N N . HIS A 1 218 ? -14.713 -0.743 76.787 1.00 80.62 218 HIS A N 1
ATOM 1763 C CA . HIS A 1 218 ? -15.591 -0.975 75.647 1.00 80.62 218 HIS A CA 1
ATOM 1764 C C . HIS A 1 218 ? -15.075 -0.231 74.415 1.00 80.62 218 HIS A C 1
ATOM 1766 O O . HIS A 1 218 ? -14.753 0.951 74.477 1.00 80.62 218 HIS A O 1
ATOM 1772 N N . ASN A 1 219 ? -15.000 -0.931 73.281 1.00 80.69 219 ASN A N 1
ATOM 1773 C CA . ASN A 1 219 ? -14.648 -0.314 72.011 1.00 80.69 219 ASN A CA 1
ATOM 1774 C C . ASN A 1 219 ? -15.934 0.140 71.291 1.00 80.69 219 ASN A C 1
ATOM 1776 O O . ASN A 1 219 ? -16.696 -0.730 70.849 1.00 80.69 219 ASN A O 1
ATOM 1780 N N . PRO A 1 220 ? -16.158 1.459 71.108 1.00 78.06 220 PRO A N 1
ATOM 1781 C CA . PRO A 1 220 ? -17.379 1.995 70.495 1.00 78.06 220 PRO A CA 1
ATOM 1782 C C . PRO A 1 220 ? -17.588 1.559 69.040 1.00 78.06 220 PRO A C 1
ATOM 1784 O O . PRO A 1 220 ? -18.678 1.698 68.496 1.00 78.06 220 PRO A O 1
ATOM 1787 N N . LEU A 1 221 ? -16.541 1.040 68.389 1.00 74.56 221 LEU A N 1
ATOM 1788 C CA . LEU A 1 221 ? -16.587 0.554 67.011 1.00 74.56 221 LEU A CA 1
ATOM 1789 C C . LEU A 1 221 ? -17.018 -0.918 66.910 1.00 74.56 221 LEU A C 1
ATOM 1791 O O . LEU A 1 221 ? -17.018 -1.474 65.812 1.00 74.56 221 LEU A O 1
ATOM 1795 N N . THR A 1 222 ? -17.363 -1.569 68.025 1.00 77.88 222 THR A N 1
ATOM 1796 C CA . THR A 1 222 ? -17.869 -2.951 68.044 1.00 77.88 222 THR A CA 1
ATOM 1797 C C . THR A 1 222 ? -19.365 -3.033 67.727 1.00 77.88 222 THR A C 1
ATOM 1799 O O . THR A 1 222 ? -20.067 -2.034 67.624 1.00 77.88 222 THR A O 1
ATOM 1802 N N . ARG A 1 223 ? -19.875 -4.256 67.526 1.00 77.81 223 ARG A N 1
ATOM 1803 C CA . ARG A 1 223 ? -21.289 -4.515 67.189 1.00 77.81 223 ARG A CA 1
ATOM 1804 C C . ARG A 1 223 ? -22.236 -4.671 68.382 1.00 77.81 223 ARG A C 1
ATOM 1806 O O . ARG A 1 223 ? -23.424 -4.889 68.157 1.00 77.81 223 ARG A O 1
ATOM 1813 N N . HIS A 1 224 ? -21.735 -4.647 69.613 1.00 75.94 224 HIS A N 1
ATOM 1814 C CA . HIS A 1 224 ? -22.554 -4.828 70.811 1.00 75.94 224 HIS A CA 1
ATOM 1815 C C . HIS A 1 224 ? -22.581 -3.544 71.632 1.00 75.94 224 HIS A C 1
ATOM 1817 O O . HIS A 1 224 ? -21.586 -2.837 71.680 1.00 75.94 224 HIS A O 1
ATOM 1823 N N . ASP A 1 225 ? -23.698 -3.280 72.306 1.00 79.06 225 ASP A N 1
ATOM 1824 C CA . ASP A 1 225 ? -23.790 -2.179 73.267 1.00 79.06 225 ASP A CA 1
ATOM 1825 C C . ASP A 1 225 ? -22.871 -2.443 74.468 1.00 79.06 225 ASP A C 1
ATOM 1827 O O . ASP A 1 225 ? -22.667 -3.597 74.859 1.00 79.06 225 ASP A O 1
ATOM 1831 N N . GLU A 1 226 ? -22.395 -1.386 75.122 1.00 75.00 226 GLU A N 1
ATOM 1832 C CA . GLU A 1 226 ? -21.550 -1.472 76.319 1.00 75.00 226 GLU A CA 1
ATOM 1833 C C . GLU A 1 226 ? -22.149 -2.389 77.407 1.00 75.00 226 GLU A C 1
ATOM 1835 O O . GLU A 1 226 ? -21.465 -3.255 77.956 1.00 75.00 226 GLU A O 1
ATOM 1840 N N . SER A 1 227 ? -23.471 -2.317 77.614 1.00 76.00 227 SER A N 1
ATOM 1841 C CA . SER A 1 227 ? -24.231 -3.157 78.559 1.00 76.00 227 SER A CA 1
ATOM 1842 C C . SER A 1 227 ? -24.196 -4.662 78.244 1.00 76.00 227 SER A C 1
ATOM 1844 O O . SER A 1 227 ? -24.489 -5.511 79.094 1.00 76.00 227 SER A O 1
ATOM 1846 N N . LYS A 1 228 ? -23.827 -5.025 77.013 1.00 73.44 228 LYS A N 1
ATOM 1847 C CA . LYS A 1 228 ? -23.718 -6.401 76.518 1.00 73.44 228 LYS A CA 1
ATOM 1848 C C . LYS A 1 228 ? -22.260 -6.838 76.330 1.00 73.44 228 LYS A C 1
ATOM 1850 O O . LYS A 1 228 ? -22.032 -7.966 75.898 1.00 73.44 228 LYS A O 1
ATOM 1855 N N . CYS A 1 229 ? -21.283 -6.008 76.707 1.00 80.00 229 CYS A N 1
ATOM 1856 C CA . CYS A 1 229 ? -19.859 -6.311 76.578 1.00 80.00 229 CYS A CA 1
ATOM 1857 C C . CYS A 1 229 ? -19.400 -7.393 77.569 1.00 80.00 229 CYS A C 1
ATOM 1859 O O . CYS A 1 229 ? -19.413 -7.207 78.787 1.00 80.00 229 CYS A O 1
ATOM 1861 N N . ASN A 1 230 ? -18.929 -8.527 77.043 1.00 74.81 230 ASN A N 1
ATOM 1862 C CA . ASN A 1 230 ? -18.429 -9.637 77.862 1.00 74.81 230 ASN A CA 1
ATOM 1863 C C . ASN A 1 230 ? -17.131 -9.299 78.616 1.00 74.81 230 ASN A C 1
ATOM 1865 O O . ASN A 1 230 ? -16.888 -9.880 79.672 1.00 74.81 230 ASN A O 1
ATOM 1869 N N . PHE A 1 231 ? -16.314 -8.366 78.112 1.00 75.50 231 PHE A N 1
ATOM 1870 C CA . PHE A 1 231 ? -15.087 -7.930 78.790 1.00 75.50 231 PHE A CA 1
ATOM 1871 C C . PHE A 1 231 ? -15.389 -7.086 80.036 1.00 75.50 231 PHE A C 1
ATOM 1873 O O . PHE A 1 231 ? -14.817 -7.356 81.088 1.00 75.50 231 PHE A O 1
ATOM 1880 N N . LEU A 1 232 ? -16.362 -6.170 79.965 1.00 69.56 232 LEU A N 1
ATOM 1881 C CA . LEU A 1 232 ? -16.815 -5.400 81.131 1.00 69.56 232 LEU A CA 1
ATOM 1882 C C . LEU A 1 232 ? -17.542 -6.280 82.158 1.00 69.56 232 LEU A C 1
ATOM 1884 O O . LEU A 1 232 ? -17.317 -6.160 83.359 1.00 69.56 232 LEU A O 1
ATOM 1888 N N . LYS A 1 233 ? -18.362 -7.237 81.701 1.00 68.75 233 LYS A N 1
ATOM 1889 C CA . LYS A 1 233 ? -19.039 -8.192 82.599 1.00 68.75 233 LYS A CA 1
ATOM 1890 C C . LYS A 1 233 ? -18.070 -9.122 83.331 1.00 68.75 233 LYS A C 1
ATOM 1892 O O . LYS A 1 233 ? -18.358 -9.531 84.455 1.00 68.75 233 LYS A O 1
ATOM 1897 N N . ARG A 1 234 ? -16.945 -9.483 82.701 1.00 63.12 234 ARG A N 1
ATOM 1898 C CA . ARG A 1 234 ? -15.891 -10.293 83.332 1.00 63.12 234 ARG A CA 1
ATOM 1899 C C . ARG A 1 234 ? -15.117 -9.500 84.380 1.00 63.12 234 ARG A C 1
ATOM 1901 O O . ARG A 1 234 ? -14.878 -10.044 85.450 1.00 63.12 234 ARG A O 1
ATOM 1908 N N . GLU A 1 235 ? -14.800 -8.232 84.127 1.00 59.78 235 GLU A N 1
ATOM 1909 C CA . GLU A 1 235 ? -14.172 -7.387 85.151 1.00 59.78 235 GLU A CA 1
ATOM 1910 C C . GLU A 1 235 ? -15.093 -7.110 86.337 1.00 59.78 235 GLU A C 1
ATOM 1912 O O . GLU A 1 235 ? -14.668 -7.278 87.475 1.00 59.78 235 GLU A O 1
ATOM 1917 N N . ALA A 1 236 ? -16.371 -6.803 86.098 1.00 59.28 236 ALA A N 1
ATOM 1918 C CA . ALA A 1 236 ? -17.335 -6.616 87.182 1.00 59.28 236 ALA A CA 1
ATOM 1919 C C . ALA A 1 236 ? -17.471 -7.877 88.062 1.00 59.28 236 ALA A C 1
ATOM 1921 O O . ALA A 1 236 ? -17.573 -7.777 89.281 1.00 59.28 236 ALA A O 1
ATOM 1922 N N . LYS A 1 237 ? -17.414 -9.079 87.466 1.00 58.66 237 LYS A N 1
ATOM 1923 C CA . LYS A 1 237 ? -17.400 -10.347 88.219 1.00 58.66 237 LYS A CA 1
ATOM 1924 C C . LYS A 1 237 ? -16.100 -10.584 88.990 1.00 58.66 237 LYS A C 1
ATOM 1926 O O . LYS A 1 237 ? -16.157 -11.107 90.101 1.00 58.66 237 LYS A O 1
ATOM 1931 N N . ASN A 1 238 ? -14.956 -10.198 88.430 1.00 56.38 238 ASN A N 1
ATOM 1932 C CA . ASN A 1 238 ? -13.663 -10.337 89.100 1.00 56.38 238 ASN A CA 1
ATOM 1933 C C . ASN A 1 238 ? -13.472 -9.319 90.237 1.00 56.38 238 ASN A C 1
ATOM 1935 O O . ASN A 1 238 ? -12.735 -9.607 91.168 1.00 56.38 238 ASN A O 1
ATOM 1939 N N . GLN A 1 239 ? -14.163 -8.175 90.215 1.00 55.44 239 GLN A N 1
ATOM 1940 C CA . GLN A 1 239 ? -14.178 -7.219 91.335 1.00 55.44 239 GLN A CA 1
ATOM 1941 C C . GLN A 1 239 ? -15.161 -7.602 92.458 1.00 55.44 239 GLN A C 1
ATOM 1943 O O . GLN A 1 239 ? -15.017 -7.137 93.583 1.00 55.44 239 GLN A O 1
ATOM 1948 N N . LEU A 1 240 ? -16.143 -8.466 92.175 1.00 51.69 240 LEU A N 1
ATOM 1949 C CA . LEU A 1 240 ? -17.119 -8.979 93.152 1.00 51.69 240 LEU A CA 1
ATOM 1950 C C . LEU A 1 240 ? -16.729 -10.341 93.755 1.00 51.69 240 LEU A C 1
ATOM 1952 O O . LEU A 1 240 ? -17.500 -10.912 94.523 1.00 51.69 240 LEU A O 1
ATOM 1956 N N . SER A 1 241 ? -15.544 -10.858 93.420 1.00 41.81 241 SER A N 1
ATOM 1957 C CA . SER A 1 241 ? -15.004 -12.108 93.962 1.00 41.81 241 SER A CA 1
ATOM 1958 C C . SER A 1 241 ? -13.743 -11.801 94.781 1.00 41.81 241 SER A C 1
ATOM 1960 O O . SER A 1 241 ? -12.648 -11.848 94.221 1.00 41.81 241 SER A O 1
ATOM 1962 N N . PRO A 1 242 ? -13.852 -11.442 96.074 1.00 44.31 242 PRO A N 1
ATOM 1963 C CA . PRO A 1 242 ? -12.675 -11.316 96.919 1.00 44.31 242 PRO A CA 1
ATOM 1964 C C . PRO A 1 242 ? -12.105 -12.715 97.189 1.00 44.31 242 PRO A C 1
ATOM 1966 O O . PRO A 1 242 ? -12.823 -13.616 97.624 1.00 44.31 242 PRO A O 1
ATOM 1969 N N . SER A 1 243 ? -10.818 -12.894 96.901 1.00 41.34 243 SER A N 1
ATOM 1970 C CA . SER A 1 243 ? -9.954 -13.803 97.662 1.00 41.34 243 SER A CA 1
ATOM 1971 C C . SER A 1 243 ? -9.149 -12.964 98.637 1.00 41.34 243 SER A C 1
ATOM 1973 O O . SER A 1 243 ? -8.739 -11.856 98.221 1.00 41.34 243 SER A O 1
#

Solvent-accessible surface area (backbone atoms only — not comparable to full-atom values): 13893 Å² total; per-residue (Å²): 111,65,71,62,29,51,78,65,73,36,37,39,63,33,67,78,38,88,58,60,68,77,56,47,55,58,52,72,72,41,96,53,52,57,60,51,45,30,49,52,57,30,70,77,35,61,69,73,57,20,54,49,39,45,57,75,28,71,52,37,31,32,53,28,42,50,54,48,46,67,59,49,47,61,48,48,52,53,48,45,52,50,38,51,51,55,45,77,65,56,70,51,41,82,95,45,40,70,58,42,49,52,53,39,53,53,40,47,54,55,45,50,66,72,43,64,87,48,96,73,61,60,56,69,59,51,37,27,51,49,25,50,52,50,65,73,55,48,41,77,92,48,46,70,65,50,52,56,49,51,54,50,27,59,78,67,74,43,81,58,38,44,66,58,52,49,50,54,51,51,54,50,58,51,50,54,52,49,62,65,33,67,70,39,42,47,48,51,47,46,52,36,48,68,59,57,78,57,82,81,64,78,82,73,72,52,88,83,76,44,67,72,62,48,83,75,42,80,44,89,78,37,97,64,56,71,95,68,35,67,42,51,55,50,48,58,51,58,72,71,51,85,127

Radius of gyration: 38.78 Å; Cα contacts (8 Å, |Δi|>4): 175; chains: 1; bounding box: 66×29×131 Å